Protein AF-A0A093BXX2-F1 (afdb_monomer_lite)

Organism: NCBI:txid240206

Structure (mmCIF, N/CA/C/O backbone):
data_AF-A0A093BXX2-F1
#
_entry.id   AF-A0A093BXX2-F1
#
loop_
_atom_site.group_PDB
_atom_site.id
_atom_site.type_symbol
_atom_site.label_atom_id
_atom_site.label_alt_id
_atom_site.label_comp_id
_atom_site.label_asym_id
_atom_site.label_entity_id
_atom_site.label_seq_id
_atom_site.pdbx_PDB_ins_code
_atom_site.Cartn_x
_atom_site.Cartn_y
_atom_site.Cartn_z
_atom_site.occupancy
_atom_site.B_iso_or_equiv
_atom_site.auth_seq_id
_atom_site.auth_comp_id
_atom_site.auth_asym_id
_atom_site.auth_atom_id
_atom_site.pdbx_PDB_model_num
ATOM 1 N N . LYS A 1 1 ? -27.701 -1.344 23.804 1.00 61.75 1 LYS A N 1
ATOM 2 C CA . LYS A 1 1 ? -27.365 -0.217 22.892 1.00 61.75 1 LYS A CA 1
ATOM 3 C C . LYS A 1 1 ? -25.859 0.073 22.859 1.00 61.75 1 LYS A C 1
ATOM 5 O O . LYS A 1 1 ? -25.309 0.125 21.770 1.00 61.75 1 LYS A O 1
ATOM 10 N N . LEU A 1 2 ? -25.179 0.192 24.009 1.00 72.31 2 LEU A N 1
ATOM 11 C CA . LEU A 1 2 ? -23.731 0.460 24.052 1.00 72.31 2 LEU A CA 1
ATOM 12 C C . LEU A 1 2 ? -22.873 -0.724 23.554 1.00 72.31 2 LEU A C 1
ATOM 14 O O . LEU A 1 2 ? -22.039 -0.529 22.680 1.00 72.31 2 LEU A O 1
ATOM 18 N N . LYS A 1 3 ? -23.157 -1.963 23.997 1.00 73.69 3 LYS A N 1
ATOM 19 C CA . LYS A 1 3 ? -22.454 -3.183 23.533 1.00 73.69 3 LYS A CA 1
ATOM 20 C C . LYS A 1 3 ? -22.520 -3.374 22.002 1.00 73.69 3 LYS A C 1
ATOM 22 O O . LYS A 1 3 ? -21.515 -3.651 21.362 1.00 73.69 3 LYS A O 1
ATOM 27 N N . SER A 1 4 ? -23.688 -3.144 21.391 1.00 78.31 4 SER A N 1
ATOM 28 C CA . SER A 1 4 ? -23.870 -3.223 19.930 1.00 78.31 4 SER A CA 1
ATOM 29 C C . SER A 1 4 ? -23.157 -2.106 19.164 1.00 78.31 4 SER A C 1
ATOM 31 O O . SER A 1 4 ? -22.759 -2.306 18.023 1.00 78.31 4 SER A O 1
ATOM 33 N N . PHE A 1 5 ? -23.010 -0.923 19.767 1.00 84.12 5 PHE A N 1
ATOM 34 C CA . PHE A 1 5 ? -22.241 0.172 19.180 1.00 84.12 5 PHE A CA 1
ATOM 35 C C . PHE A 1 5 ? -20.736 -0.114 19.259 1.00 84.12 5 PHE A C 1
ATOM 37 O O . PHE A 1 5 ? -20.050 -0.006 18.250 1.00 84.12 5 PHE A O 1
ATOM 44 N N . ALA A 1 6 ? -20.249 -0.590 20.410 1.00 84.31 6 ALA A N 1
ATOM 45 C CA . ALA A 1 6 ? -18.860 -1.010 20.593 1.00 84.31 6 ALA A CA 1
ATOM 46 C C . ALA A 1 6 ? -18.442 -2.089 19.580 1.00 84.31 6 ALA A C 1
ATOM 48 O O . ALA A 1 6 ? -17.391 -1.962 18.962 1.00 84.31 6 ALA A O 1
ATOM 49 N N . ALA A 1 7 ? -19.296 -3.088 19.328 1.00 86.06 7 ALA A N 1
ATOM 50 C CA . ALA A 1 7 ? -19.054 -4.101 18.299 1.00 86.06 7 ALA A CA 1
ATOM 51 C C . ALA A 1 7 ? -18.849 -3.502 16.893 1.00 86.06 7 ALA A C 1
ATOM 53 O O . ALA A 1 7 ? -17.951 -3.929 16.172 1.00 86.06 7 ALA A O 1
ATOM 54 N N . LYS A 1 8 ? -19.630 -2.478 16.517 1.00 90.50 8 LYS A N 1
ATOM 55 C CA . LYS A 1 8 ? -19.468 -1.785 15.227 1.00 90.50 8 LYS A CA 1
ATOM 56 C C . LYS A 1 8 ? -18.164 -0.995 15.152 1.00 90.50 8 LYS A C 1
ATOM 58 O O . LYS A 1 8 ? -17.519 -1.008 14.113 1.00 90.50 8 LYS A O 1
ATOM 63 N N . ILE A 1 9 ? -17.761 -0.341 16.243 1.00 90.69 9 ILE A N 1
ATOM 64 C CA . ILE A 1 9 ? -16.478 0.370 16.287 1.00 90.69 9 ILE A CA 1
ATOM 65 C C . ILE A 1 9 ? -15.310 -0.615 16.186 1.00 90.69 9 ILE A C 1
ATOM 67 O O . ILE A 1 9 ? -14.374 -0.358 15.443 1.00 90.69 9 ILE A O 1
ATOM 71 N N . ILE A 1 10 ? -15.370 -1.762 16.869 1.00 90.88 10 ILE A N 1
ATOM 72 C CA . ILE A 1 10 ? -14.336 -2.804 16.753 1.00 90.88 10 ILE A CA 1
ATOM 73 C C . ILE A 1 10 ? -14.222 -3.288 15.309 1.00 90.88 10 ILE A C 1
ATOM 75 O O . ILE A 1 10 ? -13.112 -3.400 14.800 1.00 90.88 10 ILE A O 1
ATOM 79 N N . GLN A 1 11 ? -15.356 -3.551 14.654 1.00 92.50 11 GLN A N 1
ATOM 80 C CA . GLN A 1 11 ? -15.371 -3.972 13.256 1.00 92.50 11 GLN A CA 1
ATOM 81 C C . GLN A 1 11 ? -14.743 -2.910 12.347 1.00 92.50 11 GLN A C 1
ATOM 83 O O . GLN A 1 11 ? -13.870 -3.242 11.555 1.00 92.50 11 GLN A O 1
ATOM 88 N N . LEU A 1 12 ? -15.118 -1.639 12.524 1.00 94.94 12 LEU A N 1
ATOM 89 C CA . LEU A 1 12 ? -14.544 -0.524 11.773 1.00 94.94 12 LEU A CA 1
ATOM 90 C C . LEU A 1 12 ? -13.028 -0.419 11.974 1.00 94.94 12 LEU A C 1
ATOM 92 O O . LEU A 1 12 ? -12.291 -0.310 11.004 1.00 94.94 12 LEU A O 1
ATOM 96 N N . LEU A 1 13 ? -12.550 -0.462 13.222 1.00 94.56 13 LEU A N 1
ATOM 97 C CA . LEU A 1 13 ? -11.115 -0.389 13.510 1.00 94.56 13 LEU A CA 1
ATOM 98 C C . LEU A 1 13 ? -10.365 -1.577 12.911 1.00 94.56 13 LEU A C 1
ATOM 100 O O . LEU A 1 13 ? -9.259 -1.413 12.403 1.00 94.56 13 LEU A O 1
ATOM 104 N N . LYS A 1 14 ? -10.967 -2.767 12.942 1.00 93.94 14 LYS A N 1
ATOM 105 C CA . LYS A 1 14 ? -10.384 -3.955 12.328 1.00 93.94 14 LYS A CA 1
ATOM 106 C C . LYS A 1 14 ? -10.253 -3.773 10.817 1.00 93.94 14 LYS A C 1
ATOM 108 O O . LYS A 1 14 ? -9.149 -3.881 10.302 1.00 93.94 14 LYS A O 1
ATOM 113 N N . GLU A 1 15 ? -11.340 -3.435 10.132 1.00 95.25 15 GLU A N 1
ATOM 114 C CA . GLU A 1 15 ? -11.337 -3.210 8.681 1.00 95.25 15 GLU A CA 1
ATOM 115 C C . GLU A 1 15 ? -10.373 -2.092 8.283 1.00 95.25 15 GLU A C 1
ATOM 117 O O . GLU A 1 15 ? -9.625 -2.238 7.321 1.00 95.25 15 GLU A O 1
ATOM 122 N N . TRP A 1 16 ? -10.330 -1.004 9.051 1.00 94.75 16 TRP A N 1
ATOM 123 C CA . TRP A 1 16 ? -9.428 0.111 8.795 1.00 94.75 16 TRP A CA 1
ATOM 124 C C . TRP A 1 16 ? -7.961 -0.304 8.955 1.00 94.75 16 TRP A C 1
ATOM 126 O O . TRP A 1 16 ? -7.162 -0.089 8.051 1.00 94.75 16 TRP A O 1
ATOM 136 N N . THR A 1 17 ? -7.605 -0.964 10.058 1.00 94.56 17 THR A N 1
ATOM 137 C CA . THR A 1 17 ? -6.220 -1.410 10.298 1.00 94.56 17 THR A CA 1
ATOM 138 C C . THR A 1 17 ? -5.763 -2.527 9.356 1.00 94.56 17 THR A C 1
ATOM 140 O O . THR A 1 17 ? -4.562 -2.661 9.132 1.00 94.56 17 THR A O 1
ATOM 143 N N . GLU A 1 18 ? -6.688 -3.310 8.795 1.00 92.06 18 GLU A N 1
ATOM 144 C CA . GLU A 1 18 ? -6.401 -4.335 7.782 1.00 92.06 18 GLU A CA 1
ATOM 145 C C . GLU A 1 18 ? -6.300 -3.747 6.364 1.00 92.06 18 GLU A C 1
ATOM 147 O O . GLU A 1 18 ? -5.447 -4.179 5.592 1.00 92.06 18 GLU A O 1
ATOM 152 N N . THR A 1 19 ? -7.130 -2.755 6.025 1.00 90.75 19 THR A N 1
ATOM 153 C CA . THR A 1 19 ? -7.194 -2.174 4.668 1.00 90.75 19 THR A CA 1
ATOM 154 C C . THR A 1 19 ? -6.184 -1.044 4.471 1.00 90.75 19 THR A C 1
ATOM 156 O O . THR A 1 19 ? -5.538 -0.969 3.429 1.00 90.75 19 THR A O 1
ATOM 159 N N . PHE A 1 20 ? -6.017 -0.184 5.479 1.00 88.88 20 PHE A N 1
ATOM 160 C CA . PHE A 1 20 ? -5.139 0.990 5.449 1.00 88.88 20 PHE A CA 1
ATOM 161 C C . PHE A 1 20 ? -4.237 1.025 6.696 1.00 88.88 20 PHE A C 1
ATOM 163 O O . PHE A 1 20 ? -4.338 1.930 7.528 1.00 88.88 20 PHE A O 1
ATOM 170 N N . PRO A 1 21 ? -3.328 0.045 6.870 1.00 89.44 21 PRO A N 1
ATOM 171 C CA . PRO A 1 21 ? -2.442 -0.005 8.036 1.00 89.44 21 PRO A CA 1
ATOM 172 C C . PRO A 1 21 ? -1.567 1.253 8.179 1.00 89.44 21 PRO A C 1
ATOM 174 O O . PRO A 1 21 ? -1.142 1.598 9.281 1.00 89.44 21 PRO A O 1
ATOM 177 N N . TYR A 1 22 ? -1.313 1.957 7.076 1.00 85.44 22 TYR A N 1
ATOM 178 C CA . TYR A 1 22 ? -0.390 3.089 7.001 1.00 85.44 22 TYR A CA 1
ATOM 179 C C . TYR A 1 22 ? -0.939 4.396 7.561 1.00 85.44 22 TYR A C 1
ATOM 181 O O . TYR A 1 22 ? -0.149 5.239 7.983 1.00 85.44 22 TYR A O 1
ATOM 189 N N . ASP A 1 23 ? -2.256 4.519 7.723 1.00 87.06 23 ASP A N 1
ATOM 190 C CA . ASP A 1 23 ? -2.864 5.644 8.447 1.00 87.06 23 ASP A CA 1
ATOM 191 C C . ASP A 1 23 ? -2.386 5.711 9.912 1.00 87.06 23 ASP A C 1
ATOM 193 O O . ASP A 1 23 ? -2.424 6.763 10.558 1.00 87.06 23 ASP A O 1
ATOM 197 N N . PHE A 1 24 ? -1.874 4.589 10.432 1.00 90.88 24 PHE A N 1
ATOM 198 C CA . PHE A 1 24 ? -1.365 4.433 11.793 1.00 90.88 24 PHE A CA 1
ATOM 199 C C . PHE A 1 24 ? 0.166 4.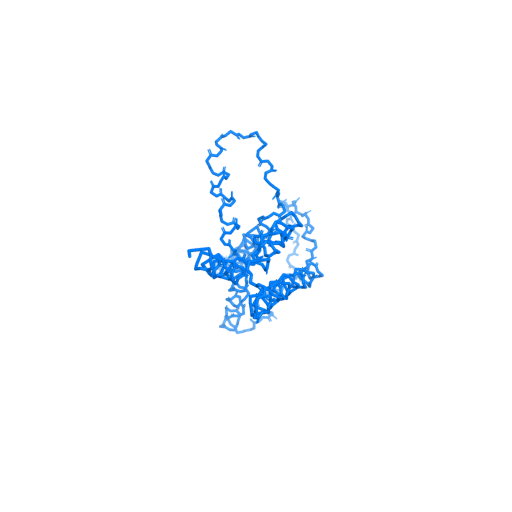382 11.881 1.00 90.88 24 PHE A C 1
ATOM 201 O O . PHE A 1 24 ? 0.695 4.014 12.930 1.00 90.88 24 PHE A O 1
ATOM 208 N N . GLN A 1 25 ? 0.890 4.728 10.810 1.00 86.44 25 GLN A N 1
ATOM 209 C CA . GLN A 1 25 ? 2.359 4.751 10.827 1.00 86.44 25 GLN A CA 1
ATOM 210 C C . GLN A 1 25 ? 2.918 5.822 11.780 1.00 86.44 25 GLN A C 1
ATOM 212 O O . GLN A 1 25 ? 3.988 5.646 12.357 1.00 86.44 25 GLN A O 1
ATOM 217 N N . ASP A 1 26 ? 2.179 6.922 11.952 1.00 86.75 26 ASP A N 1
ATOM 218 C CA . ASP A 1 26 ? 2.583 8.053 12.778 1.00 86.75 26 ASP A CA 1
ATOM 219 C C . ASP A 1 26 ? 2.264 7.770 14.261 1.00 86.75 26 ASP A C 1
ATOM 221 O O . ASP A 1 26 ? 1.175 7.299 14.611 1.00 86.75 26 ASP A O 1
ATOM 225 N N . GLU A 1 27 ? 3.188 8.124 15.164 1.00 87.81 27 GLU A N 1
ATOM 226 C CA . GLU A 1 27 ? 3.047 7.901 16.617 1.00 87.81 27 GLU A CA 1
ATOM 227 C C . GLU A 1 27 ? 1.744 8.484 17.185 1.00 87.81 27 GLU A C 1
ATOM 229 O O . GLU A 1 27 ? 1.108 7.890 18.060 1.00 87.81 27 GLU A O 1
ATOM 234 N N . LYS A 1 28 ? 1.308 9.634 16.655 1.00 90.75 28 LYS A N 1
ATOM 235 C CA . LYS A 1 28 ? 0.048 10.274 17.045 1.00 90.75 28 LYS A CA 1
ATOM 236 C C . LYS A 1 28 ? -1.159 9.389 16.712 1.00 90.75 28 LYS A C 1
ATOM 238 O O . LYS A 1 28 ? -1.948 9.097 17.609 1.00 90.75 28 LYS A O 1
ATOM 243 N N . SER A 1 29 ? -1.277 8.928 15.467 1.00 90.56 29 SER A N 1
ATOM 244 C CA . SER A 1 29 ? -2.380 8.070 15.014 1.00 90.56 29 SER A CA 1
ATOM 245 C C . SER A 1 29 ? -2.406 6.740 15.772 1.00 90.56 29 SER A C 1
ATOM 247 O O . SER A 1 29 ? -3.459 6.276 16.212 1.00 90.56 29 SER A O 1
ATOM 249 N N . MET A 1 30 ? -1.231 6.148 16.010 1.00 92.75 30 MET A N 1
ATOM 250 C CA . MET A 1 30 ? -1.099 4.923 16.803 1.00 92.75 30 MET A CA 1
ATOM 251 C C . MET A 1 30 ? -1.524 5.130 18.266 1.00 92.75 30 MET A C 1
ATOM 253 O O . MET A 1 30 ? -2.127 4.240 18.876 1.00 92.75 30 MET A O 1
ATOM 257 N N . LYS A 1 31 ? -1.227 6.295 18.854 1.00 92.88 31 LYS A N 1
ATOM 258 C CA . LYS A 1 31 ? -1.679 6.653 20.204 1.00 92.88 31 LYS A CA 1
ATOM 259 C C . LYS A 1 31 ? -3.202 6.791 20.264 1.00 92.88 31 LYS A C 1
ATOM 261 O O . LYS A 1 31 ? -3.815 6.194 21.146 1.00 92.88 31 LYS A O 1
ATOM 266 N N . GLU A 1 32 ? -3.808 7.504 19.319 1.00 94.38 32 GLU A N 1
ATOM 267 C CA . GLU A 1 32 ? -5.266 7.676 19.242 1.00 94.38 32 GLU A CA 1
ATOM 268 C C . GLU A 1 32 ? -5.985 6.325 19.086 1.00 94.38 32 GLU A C 1
ATOM 270 O O . GLU A 1 32 ? -6.932 6.037 19.823 1.00 94.38 32 GLU A O 1
ATOM 275 N N . LEU A 1 33 ? -5.473 5.435 18.228 1.00 94.50 33 LEU A N 1
ATOM 276 C CA . LEU A 1 33 ? -5.989 4.070 18.084 1.00 94.50 33 LEU A CA 1
ATOM 277 C C . LEU A 1 33 ? -5.962 3.302 19.414 1.00 94.50 33 LEU A C 1
ATOM 279 O O . LEU A 1 33 ? -6.951 2.663 19.783 1.00 94.50 33 LEU A O 1
ATOM 283 N N . LYS A 1 34 ? -4.846 3.371 20.152 1.00 92.25 34 LYS A N 1
ATOM 284 C CA . LYS A 1 34 ? -4.704 2.715 21.464 1.00 92.25 34 LYS A CA 1
ATOM 285 C C . LYS A 1 34 ? -5.682 3.280 22.493 1.00 92.25 34 LYS A C 1
ATOM 287 O O . LYS A 1 34 ? -6.234 2.511 23.278 1.00 92.25 34 LYS A O 1
ATOM 292 N N . GLU A 1 35 ? -5.921 4.589 22.492 1.00 93.88 35 GLU A N 1
ATOM 293 C CA . GLU A 1 35 ? -6.883 5.225 23.399 1.00 93.88 35 GLU A CA 1
ATOM 294 C C . GLU A 1 35 ? -8.322 4.784 23.107 1.00 93.88 35 GLU A C 1
ATOM 296 O O . GLU A 1 35 ? -9.058 4.428 24.034 1.00 93.88 35 GLU A O 1
ATOM 301 N N . ILE A 1 36 ? -8.719 4.745 21.831 1.00 91.69 36 ILE A N 1
ATOM 302 C CA . ILE A 1 36 ? -10.042 4.258 21.415 1.00 91.69 36 ILE A CA 1
ATOM 303 C C . ILE A 1 36 ? -10.199 2.782 21.802 1.00 91.69 36 ILE A C 1
ATOM 305 O O . ILE A 1 36 ? -11.178 2.407 22.450 1.00 91.69 36 ILE A O 1
ATOM 309 N N . ALA A 1 37 ? -9.209 1.953 21.469 1.00 89.50 37 ALA A N 1
ATOM 310 C CA . ALA A 1 37 ? -9.185 0.537 21.810 1.00 89.50 37 ALA A CA 1
ATOM 311 C C . ALA A 1 37 ? -9.304 0.304 23.327 1.00 89.50 37 ALA A C 1
ATOM 313 O O . ALA A 1 37 ? -10.082 -0.544 23.769 1.00 89.50 37 ALA A O 1
ATOM 314 N N . HIS A 1 38 ? -8.598 1.097 24.138 1.00 88.88 38 HIS A N 1
ATOM 315 C CA . HIS A 1 38 ? -8.669 1.010 25.593 1.00 88.88 38 HIS A CA 1
ATOM 316 C C . HIS A 1 38 ? -10.075 1.326 26.124 1.00 88.88 38 HIS A C 1
ATOM 318 O O . HIS A 1 38 ? -10.628 0.551 26.908 1.00 88.88 38 HIS A O 1
ATOM 324 N N . ARG A 1 39 ? -10.703 2.407 25.647 1.00 88.31 39 ARG A N 1
ATOM 325 C CA . ARG A 1 39 ? -12.080 2.775 26.032 1.00 88.31 39 ARG A CA 1
ATOM 326 C C . ARG A 1 39 ? -13.092 1.686 25.670 1.00 88.31 39 ARG A C 1
ATOM 328 O O . ARG A 1 39 ? -14.009 1.413 26.438 1.00 88.31 39 ARG A O 1
ATOM 335 N N . ILE A 1 40 ? -12.907 1.031 24.526 1.00 86.56 40 ILE A N 1
ATOM 336 C CA . ILE A 1 40 ? -13.766 -0.076 24.093 1.00 86.56 40 ILE A CA 1
ATOM 337 C C . ILE A 1 40 ? -13.595 -1.296 25.003 1.00 86.56 40 ILE A C 1
ATOM 339 O O . ILE A 1 40 ? -14.593 -1.908 25.381 1.00 86.56 40 ILE A O 1
ATOM 343 N N . THR A 1 41 ? -12.365 -1.636 25.406 1.00 84.56 41 THR A N 1
ATOM 344 C CA . THR A 1 41 ? -12.144 -2.755 26.341 1.00 84.56 41 THR A CA 1
ATOM 345 C C . THR A 1 41 ? -12.786 -2.540 27.709 1.00 84.56 41 THR A C 1
ATOM 347 O O . THR A 1 41 ? -13.214 -3.513 28.317 1.00 84.56 41 THR A O 1
ATOM 350 N N . GLN A 1 42 ? -12.922 -1.293 28.173 1.00 81.31 42 GLN A N 1
ATOM 351 C CA . GLN A 1 42 ? -13.624 -0.975 29.426 1.00 81.31 42 GLN A CA 1
ATOM 352 C C . GLN A 1 42 ? -15.140 -1.237 29.347 1.00 81.31 42 GLN A C 1
ATOM 354 O O . GLN A 1 42 ? -15.807 -1.320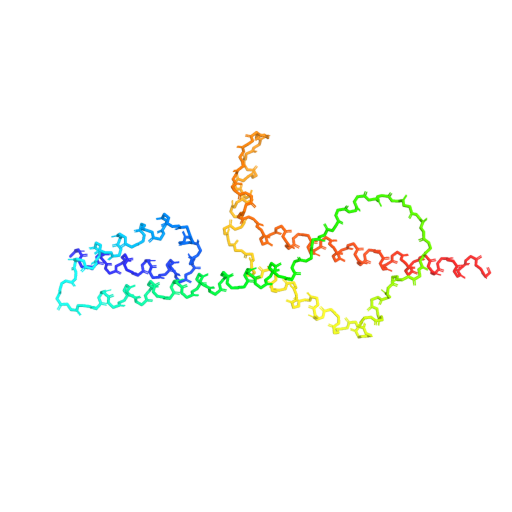 30.368 1.00 81.31 42 GLN A O 1
ATOM 359 N N . CYS A 1 43 ? -15.703 -1.379 28.143 1.00 74.88 43 CYS A N 1
ATOM 360 C CA . CYS A 1 43 ? -17.127 -1.659 27.947 1.00 74.88 43 CYS A CA 1
ATOM 361 C C . CYS A 1 43 ? -17.466 -3.168 27.932 1.00 74.88 43 CYS A C 1
ATOM 363 O O . CYS A 1 43 ? -18.649 -3.514 27.870 1.00 74.88 43 CYS A O 1
ATOM 365 N N . ASP A 1 44 ? -16.461 -4.056 27.952 1.00 70.31 44 ASP A N 1
ATOM 366 C CA . ASP A 1 44 ? -16.597 -5.523 27.900 1.00 70.31 44 ASP A CA 1
ATOM 367 C C . ASP A 1 44 ? -15.851 -6.184 29.076 1.00 70.31 44 ASP A C 1
ATOM 369 O O . ASP A 1 44 ? -14.823 -6.838 28.899 1.00 70.31 44 ASP A O 1
ATOM 373 N N . GLU A 1 45 ? -16.347 -5.978 30.300 1.00 63.75 45 GLU A N 1
ATOM 374 C CA . GLU A 1 45 ? -15.728 -6.526 31.521 1.00 63.75 45 GLU A CA 1
ATOM 375 C C . GLU A 1 45 ? -15.967 -8.041 31.706 1.00 63.75 45 GLU A C 1
ATOM 377 O O . GLU A 1 45 ? -15.183 -8.709 32.373 1.00 63.75 45 GLU A O 1
ATOM 382 N N . GLU A 1 46 ? -17.010 -8.613 31.091 1.00 63.09 46 GLU A N 1
ATOM 383 C CA . GLU A 1 46 ? -17.524 -9.952 31.440 1.00 63.09 46 GLU A CA 1
ATOM 384 C C . GLU A 1 46 ? -16.857 -11.133 30.717 1.00 63.09 46 GLU A C 1
ATOM 386 O O . GLU A 1 46 ? -16.909 -12.245 31.234 1.00 63.09 46 GLU A O 1
ATOM 391 N N . ASN A 1 47 ? -16.259 -10.945 29.530 1.00 65.56 47 ASN A N 1
ATOM 392 C CA . ASN A 1 47 ? -15.900 -12.095 28.680 1.00 65.56 47 ASN A CA 1
ATOM 393 C C . ASN A 1 47 ? -14.519 -12.031 28.008 1.00 65.56 47 ASN A C 1
ATOM 395 O O . ASN A 1 47 ? -14.153 -12.951 27.274 1.00 65.56 47 ASN A O 1
ATOM 399 N N . GLY A 1 48 ? -13.755 -10.945 28.196 1.00 77.56 48 GLY A N 1
ATOM 400 C CA . GLY A 1 48 ? -12.379 -10.779 27.691 1.00 77.56 48 GLY A CA 1
ATOM 401 C C . GLY A 1 48 ? -12.197 -10.904 26.167 1.00 77.56 48 GLY A C 1
ATOM 402 O O . GLY A 1 48 ? -11.078 -10.801 25.655 1.00 77.56 48 GLY A O 1
ATOM 403 N N . THR A 1 49 ? -13.281 -11.113 25.423 1.00 84.69 49 THR A N 1
ATOM 404 C CA . THR A 1 49 ? -13.274 -11.441 23.997 1.00 84.69 49 THR A CA 1
ATOM 405 C C . THR A 1 49 ? -12.903 -10.210 23.185 1.00 84.69 49 THR A C 1
ATOM 407 O O . THR A 1 49 ? -12.041 -10.287 22.308 1.00 84.69 49 THR A O 1
ATOM 410 N N . VAL A 1 50 ? -13.454 -9.047 23.543 1.00 84.75 50 VAL A N 1
ATOM 411 C CA . VAL A 1 50 ? -13.097 -7.761 22.928 1.00 84.75 50 VAL A CA 1
ATOM 412 C C . VAL A 1 50 ? -11.616 -7.447 23.124 1.00 84.75 50 VAL A C 1
ATOM 414 O O . VAL A 1 50 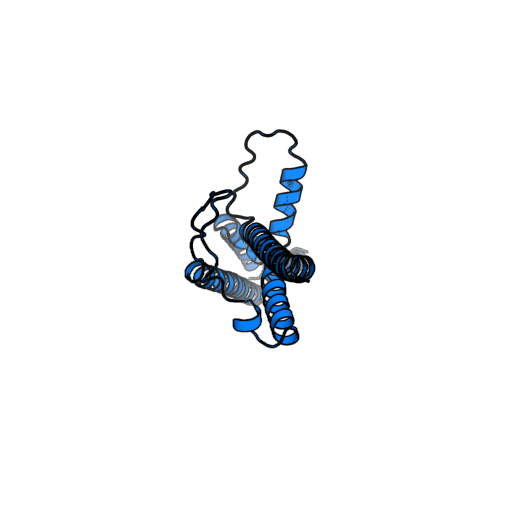? -10.936 -7.052 22.177 1.00 84.75 50 VAL A O 1
ATOM 417 N N . LYS A 1 51 ? -11.078 -7.702 24.322 1.00 87.19 51 LYS A N 1
ATOM 418 C CA . LYS A 1 51 ? -9.651 -7.515 24.615 1.00 87.19 51 LYS A CA 1
ATOM 419 C C . LYS A 1 51 ? -8.767 -8.388 23.721 1.00 87.19 51 LYS A C 1
ATOM 421 O O . LYS A 1 51 ? -7.741 -7.911 23.234 1.00 87.19 51 LYS A O 1
ATOM 426 N N . LYS A 1 52 ? -9.163 -9.642 23.469 1.00 89.50 52 LYS A N 1
ATOM 427 C CA . LYS A 1 52 ? -8.443 -10.551 22.563 1.00 89.50 52 LYS A CA 1
ATOM 428 C C . LYS A 1 52 ? -8.481 -10.063 21.112 1.00 89.50 52 LYS A C 1
ATOM 430 O O . LYS A 1 52 ? -7.433 -10.035 20.473 1.00 89.50 52 LYS A O 1
ATOM 435 N N . ILE A 1 53 ? -9.647 -9.637 20.620 1.00 90.38 53 ILE A N 1
ATOM 436 C CA . ILE A 1 53 ? -9.805 -9.097 19.257 1.00 90.38 53 ILE A CA 1
ATOM 437 C C . ILE A 1 53 ? -8.916 -7.868 19.065 1.00 90.38 53 ILE A C 1
ATOM 439 O O . ILE A 1 53 ? -8.133 -7.817 18.121 1.00 90.38 53 ILE A O 1
ATOM 443 N N . ILE A 1 54 ? -8.980 -6.916 19.996 1.00 90.88 54 ILE A N 1
ATOM 444 C CA . ILE A 1 54 ? -8.166 -5.698 19.962 1.00 90.88 54 ILE A CA 1
ATOM 445 C C . ILE A 1 54 ? -6.672 -6.028 20.013 1.00 90.88 54 ILE A C 1
ATOM 447 O O . ILE A 1 54 ? -5.905 -5.496 19.217 1.00 90.88 54 ILE A O 1
ATOM 451 N N . SER A 1 55 ? -6.253 -6.939 20.897 1.00 91.50 55 SER A N 1
ATOM 452 C CA . SER A 1 55 ? -4.842 -7.341 20.993 1.00 91.50 55 SER A CA 1
ATOM 453 C C . SER A 1 55 ? -4.340 -7.954 19.685 1.00 91.50 55 SER A C 1
ATOM 455 O O . SER A 1 55 ? -3.244 -7.620 19.236 1.00 91.50 55 SER A O 1
ATOM 457 N N . GLN A 1 56 ? -5.149 -8.812 19.057 1.00 93.94 56 GLN A N 1
ATOM 458 C CA . GLN A 1 56 ? -4.818 -9.430 17.774 1.00 93.94 56 GLN A CA 1
ATOM 459 C C . GLN A 1 56 ? -4.747 -8.394 16.648 1.00 93.94 56 GLN A C 1
ATOM 461 O O . GLN A 1 56 ? -3.786 -8.391 15.886 1.00 93.94 56 GLN A O 1
ATOM 466 N N . MET A 1 57 ? -5.726 -7.492 16.571 1.00 94.56 57 MET A N 1
ATOM 467 C CA . MET A 1 57 ? -5.776 -6.408 15.589 1.00 94.56 57 MET A CA 1
ATOM 468 C C . MET A 1 57 ? -4.546 -5.499 15.701 1.00 94.56 57 MET A C 1
ATOM 470 O O . MET A 1 57 ? -3.842 -5.281 14.718 1.00 94.56 57 MET A O 1
ATOM 474 N N . THR A 1 58 ? -4.216 -5.032 16.910 1.00 92.56 58 THR A N 1
ATOM 475 C CA . THR A 1 58 ? -3.018 -4.213 17.145 1.00 92.56 58 THR A CA 1
ATOM 476 C C . THR A 1 58 ? -1.735 -4.974 16.810 1.00 92.56 58 THR A C 1
ATOM 478 O O . THR A 1 58 ? -0.779 -4.380 16.313 1.00 92.56 58 THR A O 1
ATOM 481 N N . GLN A 1 59 ? -1.686 -6.285 17.064 1.00 94.19 59 GLN A N 1
ATOM 482 C CA . GLN A 1 59 ? -0.532 -7.098 16.696 1.00 94.19 59 GLN A CA 1
ATOM 483 C C . GLN A 1 59 ? -0.377 -7.228 15.178 1.00 94.19 59 GLN A C 1
ATOM 485 O O . GLN A 1 59 ? 0.731 -7.050 14.676 1.00 94.19 59 GLN A O 1
ATOM 490 N N . ASN A 1 60 ? -1.466 -7.488 14.454 1.00 94.56 60 ASN A N 1
ATOM 491 C CA . ASN A 1 60 ? -1.467 -7.569 12.993 1.00 94.56 60 ASN A CA 1
ATOM 492 C C . ASN A 1 60 ? -1.017 -6.250 12.363 1.00 94.56 60 ASN A C 1
ATOM 494 O O . ASN A 1 60 ? -0.131 -6.253 11.512 1.00 94.56 60 ASN A O 1
ATOM 498 N N . LEU A 1 61 ? -1.548 -5.128 12.856 1.00 95.12 61 LEU A N 1
ATOM 499 C CA . LEU A 1 61 ? -1.148 -3.793 12.420 1.00 95.12 61 LEU A CA 1
ATOM 500 C C . LEU A 1 61 ? 0.359 -3.565 12.596 1.00 95.12 61 LEU A C 1
ATOM 502 O O . LEU A 1 61 ? 1.033 -3.117 11.673 1.00 95.12 61 LEU A O 1
ATOM 506 N N . ARG A 1 62 ? 0.917 -3.921 13.762 1.00 92.31 62 ARG A N 1
ATOM 507 C CA . ARG A 1 62 ? 2.364 -3.807 14.003 1.00 92.31 62 ARG A CA 1
ATOM 508 C C . ARG A 1 62 ? 3.178 -4.652 13.031 1.00 92.31 62 ARG A C 1
ATOM 510 O O . ARG A 1 62 ? 4.178 -4.164 12.519 1.00 92.31 62 ARG A O 1
ATOM 517 N N . MET A 1 63 ? 2.754 -5.887 12.760 1.00 93.44 63 MET A N 1
ATOM 518 C CA . MET A 1 63 ? 3.444 -6.753 11.798 1.00 93.44 63 MET A CA 1
ATOM 519 C C . MET A 1 63 ? 3.430 -6.155 10.385 1.00 93.44 63 MET A C 1
ATOM 521 O O . MET A 1 63 ? 4.473 -6.144 9.733 1.00 93.44 63 MET A O 1
ATOM 525 N N . ALA A 1 64 ? 2.295 -5.603 9.942 1.00 91.00 64 ALA A N 1
ATOM 526 C CA . ALA A 1 64 ? 2.183 -4.933 8.646 1.00 91.00 64 ALA A CA 1
ATOM 527 C C . ALA A 1 64 ? 3.122 -3.716 8.546 1.00 91.00 64 ALA A C 1
ATOM 529 O O . ALA A 1 64 ? 3.898 -3.601 7.596 1.00 91.00 64 ALA A O 1
ATOM 530 N N . LEU A 1 65 ? 3.129 -2.856 9.570 1.00 90.38 65 LEU A N 1
ATOM 531 C CA . LEU A 1 65 ? 4.010 -1.685 9.631 1.00 90.38 65 LEU A CA 1
ATOM 532 C C . LEU A 1 65 ? 5.499 -2.074 9.667 1.00 90.38 65 LEU A C 1
ATOM 534 O O . LEU A 1 65 ? 6.314 -1.477 8.962 1.00 90.38 65 LEU A O 1
ATOM 538 N N . SER A 1 66 ? 5.870 -3.104 10.436 1.00 89.75 66 SER A N 1
ATOM 539 C CA . SER A 1 66 ? 7.251 -3.602 10.490 1.00 89.75 66 SER A CA 1
ATOM 540 C C . SER A 1 66 ? 7.712 -4.207 9.164 1.00 89.75 66 SER A C 1
ATOM 542 O O . SER A 1 66 ? 8.846 -3.967 8.755 1.00 89.75 66 SER A O 1
ATOM 544 N N . SER A 1 67 ? 6.850 -4.962 8.477 1.00 87.25 67 SER A N 1
ATOM 545 C CA . SER A 1 67 ? 7.173 -5.534 7.166 1.00 87.25 67 SER A CA 1
ATOM 546 C C . SER A 1 67 ? 7.481 -4.442 6.137 1.00 87.25 67 SER A C 1
ATOM 548 O O . SER A 1 67 ? 8.490 -4.538 5.435 1.00 87.25 67 SER A O 1
ATOM 550 N N . ARG A 1 68 ? 6.692 -3.357 6.108 1.00 79.38 68 ARG A N 1
ATOM 551 C CA . ARG A 1 68 ? 6.972 -2.202 5.238 1.00 79.38 68 ARG A CA 1
ATOM 552 C C . ARG A 1 68 ? 8.274 -1.499 5.608 1.00 79.38 68 ARG A C 1
ATOM 554 O O . ARG A 1 68 ? 9.050 -1.179 4.714 1.00 79.38 68 ARG A O 1
ATOM 561 N N . SER A 1 69 ? 8.534 -1.284 6.898 1.00 82.06 69 SER A N 1
ATOM 562 C CA . SER A 1 69 ? 9.780 -0.651 7.353 1.00 82.06 69 SER A CA 1
ATOM 563 C C . SER A 1 69 ? 11.018 -1.445 6.914 1.00 82.06 69 SER A C 1
ATOM 565 O O . SER A 1 69 ? 11.965 -0.859 6.395 1.00 82.06 69 SER A O 1
ATOM 567 N N . GLN A 1 70 ? 10.983 -2.779 7.010 1.00 83.44 70 GLN A N 1
ATOM 568 C CA . GLN A 1 70 ? 12.067 -3.639 6.516 1.00 83.44 70 GLN A CA 1
ATOM 569 C C . GLN A 1 70 ? 12.239 -3.545 4.997 1.00 83.44 70 GLN A C 1
ATOM 571 O O . GLN A 1 70 ? 13.366 -3.452 4.510 1.00 83.44 70 GLN A O 1
ATOM 576 N N . TYR A 1 71 ? 11.138 -3.544 4.238 1.00 79.00 71 TYR A N 1
ATOM 577 C CA . TYR A 1 71 ? 11.193 -3.379 2.783 1.00 79.00 71 TYR A CA 1
ATOM 578 C C . TYR A 1 71 ? 11.815 -2.029 2.394 1.00 79.00 71 TYR A C 1
ATOM 580 O O . TYR A 1 71 ? 12.686 -1.976 1.524 1.00 79.00 71 TYR A O 1
ATOM 588 N N . GLN A 1 72 ? 11.435 -0.947 3.079 1.00 75.81 72 GLN A N 1
ATOM 589 C CA . GLN A 1 72 ? 12.025 0.379 2.879 1.00 75.81 72 GLN A CA 1
ATOM 590 C C . GLN A 1 72 ? 13.527 0.388 3.186 1.00 75.81 72 GLN A C 1
ATOM 592 O O . GLN A 1 72 ? 14.301 0.881 2.370 1.00 75.81 72 GLN A O 1
ATOM 597 N N . GLU A 1 73 ? 13.956 -0.220 4.293 1.00 79.31 73 GLU A N 1
ATOM 598 C CA . GLU A 1 73 ? 15.371 -0.289 4.675 1.00 79.31 73 GLU A CA 1
ATOM 599 C C . GLU A 1 73 ? 16.212 -1.072 3.651 1.00 79.31 73 GLU A C 1
ATOM 601 O O . GLU A 1 73 ? 17.295 -0.638 3.250 1.00 79.31 73 GLU A O 1
ATOM 606 N N . ILE A 1 74 ? 15.713 -2.221 3.181 1.00 80.00 74 ILE A N 1
ATOM 607 C CA . ILE A 1 74 ? 16.366 -3.002 2.119 1.00 80.00 74 ILE A CA 1
ATOM 608 C C . ILE A 1 74 ? 16.493 -2.145 0.860 1.00 80.00 74 ILE A C 1
ATOM 610 O O . ILE A 1 74 ? 17.562 -2.066 0.255 1.00 80.00 74 ILE A O 1
ATOM 614 N N . ARG A 1 75 ? 15.423 -1.450 0.484 1.00 71.31 75 ARG A N 1
ATOM 615 C CA . ARG A 1 75 ? 15.398 -0.600 -0.703 1.00 71.31 75 ARG A CA 1
ATOM 616 C C . ARG A 1 75 ? 16.358 0.584 -0.600 1.00 71.31 75 ARG A C 1
ATOM 618 O O . ARG A 1 75 ? 17.000 0.920 -1.592 1.00 71.31 75 ARG A O 1
ATOM 625 N N .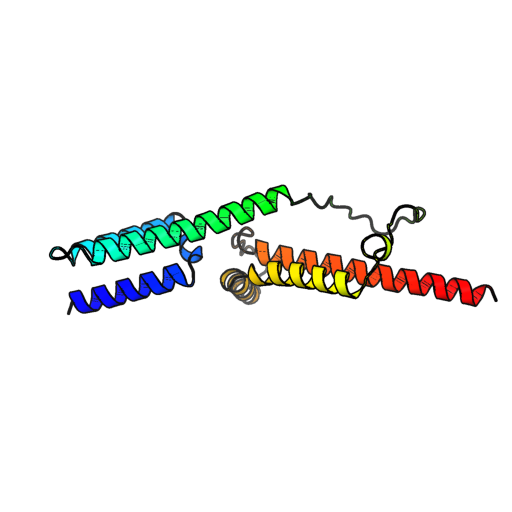 GLU A 1 76 ? 16.496 1.194 0.572 1.00 73.19 76 GLU A N 1
ATOM 626 C CA . GLU A 1 76 ? 17.490 2.244 0.817 1.00 73.19 76 GLU A CA 1
ATOM 627 C C . GLU A 1 76 ? 18.923 1.725 0.666 1.00 73.19 76 GLU A C 1
ATOM 629 O O . GLU A 1 76 ? 19.747 2.411 0.064 1.00 73.19 76 GLU A O 1
ATOM 634 N N . LYS A 1 77 ? 19.214 0.490 1.096 1.00 73.94 77 LYS A N 1
ATOM 635 C CA . LYS A 1 77 ? 20.535 -0.140 0.893 1.00 73.94 77 LYS A CA 1
ATOM 636 C C . LYS A 1 77 ? 20.878 -0.345 -0.585 1.00 73.94 77 LYS A C 1
ATOM 638 O O . LYS A 1 77 ? 22.046 -0.260 -0.956 1.00 73.94 77 LYS A O 1
ATOM 643 N N . PHE A 1 78 ? 19.878 -0.598 -1.430 1.00 66.81 78 PHE A N 1
ATOM 644 C CA . PHE A 1 78 ? 20.055 -0.743 -2.881 1.00 66.81 78 PHE A CA 1
ATOM 645 C C . PHE A 1 78 ? 19.919 0.573 -3.655 1.00 66.81 78 PHE A C 1
ATOM 647 O O . PHE A 1 78 ? 20.168 0.606 -4.865 1.00 66.81 78 PHE A O 1
ATOM 654 N N . ARG A 1 79 ? 19.561 1.674 -2.986 1.00 64.88 79 ARG A N 1
ATOM 655 C CA . ARG A 1 79 ? 19.502 2.997 -3.603 1.00 64.88 79 ARG A CA 1
ATOM 656 C C . ARG A 1 79 ? 20.925 3.483 -3.866 1.00 64.88 79 ARG A C 1
ATOM 658 O O . ARG A 1 79 ? 21.588 4.020 -2.985 1.00 64.88 79 ARG A O 1
ATOM 665 N N . GLN A 1 80 ? 21.393 3.344 -5.102 1.00 55.69 80 GLN A N 1
ATOM 666 C CA . GLN A 1 80 ? 22.569 4.092 -5.534 1.00 55.69 80 GLN A CA 1
ATOM 667 C C . GLN A 1 80 ? 22.195 5.580 -5.600 1.00 55.69 80 GLN A C 1
ATOM 669 O O . GLN A 1 80 ? 21.151 5.906 -6.176 1.00 55.69 80 GLN A O 1
ATOM 674 N N . PRO A 1 81 ? 22.993 6.503 -5.030 1.00 50.22 81 PRO A N 1
ATOM 675 C CA . PRO A 1 81 ? 22.803 7.914 -5.313 1.00 50.22 81 PRO A CA 1
ATOM 676 C C . PRO A 1 81 ? 22.975 8.095 -6.820 1.00 50.22 81 PRO A C 1
ATOM 678 O O . PRO A 1 81 ? 24.052 7.843 -7.366 1.00 50.22 81 PRO A O 1
ATOM 681 N N . VAL A 1 82 ? 21.896 8.496 -7.499 1.00 47.34 82 VAL A N 1
ATOM 682 C CA . VAL A 1 82 ? 21.989 9.029 -8.855 1.00 47.34 82 VAL A CA 1
ATOM 683 C C . VAL A 1 82 ? 22.902 10.236 -8.715 1.00 47.34 82 VAL A C 1
ATOM 685 O O . VAL A 1 82 ? 22.519 11.250 -8.137 1.00 47.34 82 VAL A O 1
ATOM 688 N N . THR A 1 83 ? 24.162 10.083 -9.115 1.00 37.41 83 THR A N 1
ATOM 689 C CA . THR A 1 83 ? 25.068 11.220 -9.175 1.00 37.41 83 THR A CA 1
ATOM 690 C C . THR A 1 83 ? 24.465 12.150 -10.202 1.00 37.41 83 THR A C 1
ATOM 692 O O . THR A 1 83 ? 24.362 11.799 -11.376 1.00 37.41 83 THR A O 1
ATOM 695 N N . ASP A 1 84 ? 24.008 13.294 -9.711 1.00 40.31 84 ASP A N 1
ATOM 696 C CA . ASP A 1 84 ? 23.530 14.412 -10.494 1.00 40.31 84 ASP A CA 1
ATOM 697 C C . ASP A 1 84 ? 24.614 14.772 -11.515 1.00 40.31 84 ASP A C 1
ATOM 699 O O . ASP A 1 84 ? 25.620 15.420 -11.222 1.00 40.31 84 ASP A O 1
ATOM 703 N N . LYS A 1 85 ? 24.478 14.220 -12.717 1.00 41.56 85 LYS A N 1
ATOM 704 C CA . LYS A 1 85 ? 25.224 14.643 -13.891 1.00 41.56 85 LYS A CA 1
ATOM 705 C C . LYS A 1 85 ? 24.227 15.275 -14.834 1.00 41.56 85 LYS A C 1
ATOM 707 O O . LYS A 1 85 ? 23.959 14.774 -15.923 1.00 41.56 85 LYS A O 1
ATOM 712 N N . GLY A 1 86 ? 23.752 16.445 -14.417 1.00 39.59 86 GLY A N 1
ATOM 713 C CA . GLY A 1 86 ? 23.552 17.553 -15.333 1.00 39.59 86 GLY A CA 1
ATOM 714 C C . GLY A 1 86 ? 24.841 17.823 -16.116 1.00 39.59 86 GLY A C 1
ATOM 715 O O . GLY A 1 86 ? 25.625 18.700 -15.779 1.00 39.59 86 GLY A O 1
ATOM 716 N N . THR A 1 87 ? 25.074 17.056 -17.175 1.00 32.31 87 THR A N 1
ATOM 717 C CA . THR A 1 87 ? 25.954 17.434 -18.282 1.00 32.31 87 THR A CA 1
ATOM 718 C C . THR A 1 87 ? 25.281 17.047 -19.584 1.00 32.31 87 THR A C 1
ATOM 720 O O . THR A 1 87 ? 25.560 16.039 -20.226 1.00 32.31 87 THR A O 1
ATOM 723 N N . ILE A 1 88 ? 24.378 17.940 -19.973 1.00 44.78 88 ILE A N 1
ATOM 724 C CA . ILE A 1 88 ? 24.068 18.254 -21.361 1.00 44.78 88 ILE A CA 1
ATOM 725 C C . ILE A 1 88 ? 25.370 18.190 -22.188 1.00 44.78 88 ILE A C 1
ATOM 727 O O . ILE A 1 88 ? 26.333 18.905 -21.916 1.00 44.78 88 ILE A O 1
ATOM 731 N N . LEU A 1 89 ? 25.371 17.318 -23.198 1.00 45.34 89 LEU A N 1
ATOM 732 C CA . LEU A 1 89 ? 26.169 17.408 -24.425 1.00 45.34 89 LEU A CA 1
ATOM 733 C C . LEU A 1 89 ? 27.685 17.639 -24.255 1.00 45.34 89 LEU A C 1
ATOM 735 O O . LEU A 1 89 ? 28.210 18.710 -24.560 1.00 45.34 89 LEU A O 1
ATOM 739 N N . LYS A 1 90 ? 28.440 16.585 -23.933 1.00 36.72 90 LYS A N 1
ATOM 740 C CA . LYS A 1 90 ? 29.823 16.456 -24.428 1.00 36.72 90 LYS A CA 1
ATOM 741 C C . LYS A 1 90 ? 30.039 15.047 -24.968 1.00 36.72 90 LYS A C 1
ATOM 743 O O . LYS A 1 90 ? 30.281 14.099 -24.230 1.00 36.72 90 LYS A O 1
ATOM 748 N N . THR A 1 91 ? 29.961 14.955 -26.290 1.00 45.84 91 THR A N 1
ATOM 749 C CA . THR A 1 91 ? 30.538 13.903 -27.128 1.00 45.84 91 THR A CA 1
ATOM 750 C C . THR A 1 91 ? 31.912 13.463 -26.607 1.00 45.84 91 THR A C 1
ATOM 752 O O . THR A 1 91 ? 32.886 14.212 -26.700 1.00 45.84 91 THR A O 1
ATOM 755 N N . LYS A 1 92 ? 32.004 12.240 -26.080 1.00 29.03 92 LYS A N 1
ATOM 756 C CA . LYS A 1 92 ? 33.261 11.502 -25.882 1.00 29.03 92 LYS A CA 1
ATOM 757 C C . LYS A 1 92 ? 33.009 10.039 -26.294 1.00 29.03 92 LYS A C 1
ATOM 759 O O . LYS A 1 92 ? 31.881 9.582 -26.113 1.00 29.03 92 LYS A O 1
ATOM 764 N N . PRO A 1 93 ? 33.972 9.343 -26.930 1.00 39.75 93 PRO A N 1
ATOM 765 C CA . PRO A 1 93 ? 33.679 8.217 -27.815 1.00 39.75 93 PRO A CA 1
ATOM 766 C C . PRO A 1 93 ? 32.985 7.060 -27.099 1.00 39.75 93 PRO A C 1
ATOM 768 O O . PRO A 1 93 ? 33.389 6.653 -26.010 1.00 39.75 93 PRO A O 1
ATOM 771 N N . GLN A 1 94 ? 31.950 6.538 -27.753 1.00 49.31 94 GLN A N 1
ATOM 772 C CA . GLN A 1 94 ? 31.238 5.318 -27.403 1.00 49.31 94 GLN A CA 1
ATOM 773 C C . GLN A 1 94 ? 32.218 4.136 -27.359 1.00 49.31 94 GLN A C 1
ATOM 775 O O . GLN A 1 94 ? 32.700 3.702 -28.400 1.00 49.31 94 GLN A O 1
ATOM 780 N N . SER A 1 95 ? 32.520 3.596 -26.178 1.00 49.28 95 SER A N 1
ATOM 781 C CA . SER A 1 95 ? 33.158 2.268 -26.096 1.00 49.28 95 SER A CA 1
ATOM 782 C C . SER A 1 95 ? 32.863 1.463 -24.827 1.00 49.28 95 SER A C 1
ATOM 784 O O . SER A 1 95 ? 33.385 0.364 -24.677 1.00 49.28 95 SER A O 1
ATOM 786 N N . THR A 1 96 ? 32.004 1.941 -23.919 1.00 51.28 96 THR A N 1
ATOM 787 C CA . THR A 1 96 ? 31.637 1.175 -22.703 1.00 51.28 96 THR A CA 1
ATOM 788 C C . THR A 1 96 ? 30.138 1.068 -22.434 1.00 51.28 96 THR A C 1
ATOM 790 O O . THR A 1 96 ? 29.750 0.444 -21.448 1.00 51.28 96 THR A O 1
ATOM 793 N N . GLN A 1 97 ? 29.280 1.621 -23.298 1.00 58.16 97 GLN A N 1
ATOM 794 C CA . GLN A 1 97 ? 27.839 1.392 -23.194 1.00 58.16 97 GLN A CA 1
ATOM 795 C C . GLN A 1 97 ? 27.557 -0.038 -23.669 1.00 58.16 97 GLN A C 1
ATOM 797 O O . GLN A 1 97 ? 27.641 -0.334 -24.859 1.00 58.16 97 GLN A O 1
ATOM 802 N N . LYS A 1 98 ? 27.332 -0.946 -22.715 1.00 62.66 98 LYS A N 1
ATOM 803 C CA . LYS A 1 98 ? 26.938 -2.325 -23.005 1.00 62.66 98 LYS A CA 1
ATOM 804 C C . LYS A 1 98 ? 25.601 -2.298 -23.738 1.00 62.66 98 LYS A C 1
ATOM 806 O O . LYS A 1 98 ? 24.666 -1.669 -23.253 1.00 62.66 98 LYS A O 1
ATOM 811 N N . ASP A 1 99 ? 25.528 -2.984 -24.876 1.00 73.88 99 ASP A N 1
ATOM 812 C CA . ASP A 1 99 ? 24.267 -3.207 -25.580 1.00 73.88 99 ASP A CA 1
ATOM 813 C C . ASP A 1 99 ? 23.280 -3.880 -24.617 1.00 73.88 99 ASP A C 1
ATOM 815 O O . ASP A 1 99 ? 23.665 -4.795 -23.883 1.00 73.88 99 ASP A O 1
ATOM 819 N N . ILE A 1 100 ? 22.020 -3.462 -24.601 1.00 77.12 100 ILE A N 1
ATOM 820 C CA . ILE A 1 100 ? 20.995 -4.105 -23.777 1.00 77.12 100 ILE A CA 1
ATOM 821 C C . ILE A 1 100 ? 20.886 -5.608 -24.082 1.00 77.12 100 ILE A C 1
ATOM 823 O O . ILE A 1 100 ? 20.725 -6.416 -23.165 1.00 77.12 100 ILE A O 1
ATOM 827 N N . LEU A 1 101 ? 21.122 -6.002 -25.340 1.00 75.50 101 LEU A N 1
ATOM 828 C CA . LEU A 1 101 ? 21.169 -7.406 -25.753 1.00 75.50 101 LEU A CA 1
ATOM 829 C C . LEU A 1 101 ? 22.410 -8.148 -25.239 1.00 75.50 101 LEU A C 1
ATOM 831 O O . LEU A 1 101 ? 22.398 -9.370 -25.146 1.00 75.50 101 LEU A O 1
ATOM 835 N N . SER A 1 102 ? 23.470 -7.431 -24.854 1.00 78.88 102 SER A N 1
ATOM 836 C CA . SER A 1 102 ? 24.626 -8.022 -24.161 1.00 78.88 102 SER A CA 1
ATOM 837 C C . SER A 1 102 ? 24.362 -8.284 -22.674 1.00 78.88 102 SER A C 1
ATOM 839 O O . SER A 1 102 ? 25.098 -9.044 -22.047 1.00 78.88 102 SER A O 1
ATOM 841 N N . VAL A 1 103 ? 23.323 -7.661 -22.104 1.00 78.94 103 VAL A N 1
ATOM 842 C CA . VAL A 1 103 ? 22.862 -7.900 -20.728 1.00 78.94 103 VAL A CA 1
ATOM 843 C C . VAL A 1 103 ? 21.805 -9.005 -20.701 1.00 78.94 103 VAL A C 1
ATOM 845 O O . VAL A 1 103 ? 21.840 -9.860 -19.819 1.00 78.94 103 VAL A O 1
ATOM 848 N N . CYS A 1 104 ? 20.892 -9.019 -21.674 1.00 81.38 104 CYS A N 1
ATOM 849 C CA . CYS A 1 104 ? 19.901 -10.076 -21.846 1.00 81.38 104 CYS A CA 1
ATOM 850 C C . CYS A 1 104 ? 19.673 -10.352 -23.337 1.00 81.38 104 CYS A C 1
ATOM 852 O O . CYS A 1 104 ? 19.112 -9.522 -24.048 1.00 81.38 104 CYS A O 1
ATOM 854 N N . CYS A 1 105 ? 20.092 -11.530 -23.802 1.00 80.25 105 CYS A N 1
ATOM 855 C CA . CYS A 1 105 ? 20.002 -11.904 -25.215 1.00 80.25 105 CYS A CA 1
ATOM 856 C C . CYS A 1 105 ? 18.577 -12.262 -25.670 1.00 80.25 105 CYS A C 1
ATOM 858 O O . CYS A 1 105 ? 18.344 -12.377 -26.870 1.00 80.25 105 CYS A O 1
ATOM 860 N N . ASP A 1 106 ? 17.647 -12.472 -24.732 1.00 90.06 106 ASP A N 1
ATOM 861 C CA . ASP A 1 106 ? 16.252 -12.809 -25.015 1.00 90.06 106 ASP A CA 1
ATOM 862 C C . ASP A 1 106 ? 15.343 -11.598 -24.719 1.00 90.06 106 ASP A C 1
ATOM 864 O O . ASP A 1 106 ? 15.094 -11.278 -23.550 1.00 90.06 106 ASP A O 1
ATOM 868 N N . PRO A 1 107 ? 14.822 -10.919 -25.759 1.00 85.88 107 PRO A N 1
ATOM 869 C CA . PRO A 1 107 ? 13.942 -9.765 -25.597 1.00 85.88 107 PRO A CA 1
ATOM 870 C C . PRO A 1 107 ? 12.667 -10.071 -24.809 1.00 85.88 107 PRO A C 1
ATOM 872 O O . PRO A 1 107 ? 12.151 -9.185 -24.125 1.00 85.88 107 PRO A O 1
ATOM 875 N N . LEU A 1 108 ? 12.155 -11.304 -24.886 1.00 90.25 108 LEU A N 1
ATOM 876 C CA . LEU A 1 108 ? 10.958 -11.702 -24.153 1.00 90.25 108 LEU A CA 1
ATOM 877 C C . LEU A 1 108 ? 11.251 -11.771 -22.654 1.00 90.25 108 LEU A C 1
ATOM 879 O O . LEU A 1 108 ? 10.480 -11.241 -21.856 1.00 90.25 108 LEU A O 1
ATOM 883 N N . ILE A 1 109 ? 12.383 -12.365 -22.274 1.00 91.81 109 ILE A N 1
ATOM 884 C CA . ILE A 1 109 ? 12.807 -12.434 -20.871 1.00 91.81 109 ILE A CA 1
ATOM 885 C C . I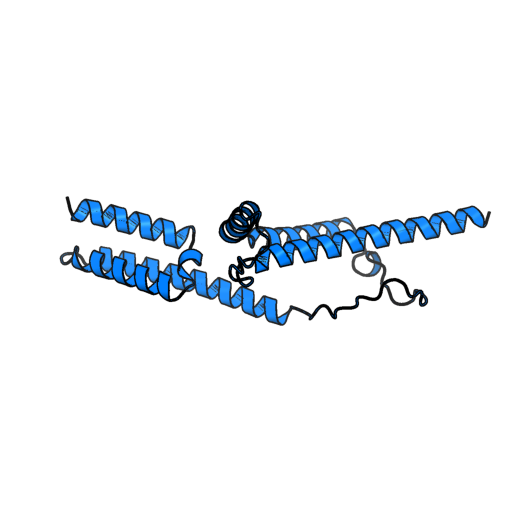LE A 1 109 ? 13.083 -11.032 -20.330 1.00 91.81 109 ILE A C 1
ATOM 887 O O . ILE A 1 109 ? 12.632 -10.704 -19.235 1.00 91.81 109 ILE A O 1
ATOM 891 N N . LEU A 1 110 ? 13.759 -10.176 -21.100 1.00 89.62 110 LEU A N 1
ATOM 892 C CA . LEU A 1 110 ? 14.000 -8.789 -20.705 1.00 89.62 110 LEU A CA 1
ATOM 893 C C . LEU A 1 110 ? 12.689 -8.028 -20.456 1.00 89.62 110 LEU A C 1
ATOM 895 O O . LEU A 1 110 ? 12.554 -7.368 -19.424 1.00 89.62 110 LEU A O 1
ATOM 899 N N . ALA A 1 111 ? 11.719 -8.147 -21.366 1.00 89.81 111 ALA A N 1
ATOM 900 C CA . ALA A 1 111 ? 10.406 -7.527 -21.212 1.00 89.81 111 ALA A CA 1
ATOM 901 C C . ALA A 1 111 ? 9.686 -8.044 -19.960 1.00 89.81 111 ALA A C 1
ATOM 903 O O . ALA A 1 111 ? 9.211 -7.245 -19.159 1.00 89.81 111 ALA A O 1
ATOM 904 N N . GLN A 1 112 ? 9.681 -9.362 -19.741 1.00 92.88 112 GLN A N 1
ATOM 905 C CA . GLN A 1 112 ? 9.089 -9.969 -18.547 1.00 92.88 112 GLN A CA 1
ATOM 906 C C . GLN A 1 112 ? 9.723 -9.434 -17.259 1.00 92.88 112 GLN A C 1
ATOM 908 O O . GLN A 1 112 ? 9.005 -9.064 -16.333 1.00 92.88 112 GLN A O 1
ATOM 913 N N . GLN A 1 113 ? 11.055 -9.351 -17.194 1.00 92.94 113 GLN A N 1
ATOM 914 C CA . GLN A 1 113 ? 11.749 -8.819 -16.019 1.00 92.94 113 GLN A CA 1
ATOM 915 C C . GLN A 1 113 ? 11.394 -7.350 -15.763 1.00 92.94 113 GLN A C 1
ATOM 917 O O . GLN A 1 113 ? 11.108 -6.987 -14.623 1.00 92.94 113 GLN A O 1
ATOM 922 N N . LEU A 1 114 ? 11.350 -6.514 -16.804 1.00 91.25 114 LEU A N 1
ATOM 923 C CA . LEU A 1 114 ? 10.919 -5.119 -16.674 1.00 91.25 114 LEU A CA 1
ATOM 924 C C . LEU A 1 114 ? 9.469 -5.016 -16.185 1.00 91.25 114 LEU A C 1
ATOM 926 O O . LEU A 1 114 ? 9.202 -4.209 -15.299 1.00 91.25 114 LEU A O 1
ATOM 930 N N . THR A 1 115 ? 8.566 -5.870 -16.673 1.00 93.12 115 THR A N 1
ATOM 931 C CA . THR A 1 115 ? 7.178 -5.936 -16.195 1.00 93.12 115 THR A CA 1
ATOM 932 C C . THR A 1 115 ? 7.096 -6.325 -14.720 1.00 93.12 115 THR A C 1
ATOM 934 O O . THR A 1 115 ? 6.339 -5.709 -13.976 1.00 93.12 115 THR A O 1
ATOM 937 N N . TYR A 1 116 ? 7.878 -7.302 -14.252 1.00 91.88 116 TYR A N 1
ATOM 938 C CA . TYR A 1 116 ? 7.901 -7.650 -12.824 1.00 91.88 116 TYR A CA 1
ATOM 939 C C . TYR A 1 116 ? 8.380 -6.480 -11.957 1.00 91.88 116 TYR A C 1
ATOM 941 O O . TYR A 1 116 ? 7.782 -6.176 -10.926 1.00 91.88 116 TYR A O 1
ATOM 949 N N . ILE A 1 117 ? 9.431 -5.794 -12.406 1.00 90.38 117 ILE A N 1
ATOM 950 C CA . ILE A 1 117 ? 10.007 -4.613 -11.751 1.00 90.38 117 ILE A CA 1
ATOM 951 C C . ILE A 1 117 ? 9.004 -3.448 -11.706 1.00 90.38 117 ILE A C 1
ATOM 953 O O . ILE A 1 117 ? 8.949 -2.726 -10.704 1.00 90.38 117 ILE A O 1
ATOM 957 N N . GLU A 1 118 ? 8.234 -3.257 -12.779 1.00 91.19 118 GLU A N 1
ATOM 958 C CA . GLU A 1 118 ? 7.161 -2.266 -12.879 1.00 91.19 118 GLU A CA 1
ATOM 959 C C . GLU A 1 118 ? 6.017 -2.595 -11.923 1.00 91.19 118 GLU A C 1
ATOM 961 O O . GLU A 1 118 ? 5.644 -1.756 -11.106 1.00 91.19 118 GLU A O 1
ATOM 966 N N . LEU A 1 119 ? 5.514 -3.832 -11.963 1.00 91.88 119 LEU A N 1
ATOM 967 C CA . LEU A 1 119 ? 4.430 -4.304 -11.102 1.00 91.88 119 LEU A CA 1
ATOM 968 C C . LEU A 1 119 ? 4.775 -4.151 -9.621 1.00 91.88 119 LEU A C 1
ATOM 970 O O . LEU A 1 119 ? 3.938 -3.682 -8.853 1.00 91.88 119 LEU A O 1
ATOM 974 N N . GLU A 1 120 ? 6.003 -4.481 -9.214 1.00 87.00 120 GLU A N 1
ATOM 975 C CA . GLU A 1 120 ? 6.445 -4.284 -7.830 1.00 87.00 120 GLU A CA 1
ATOM 976 C C . GLU A 1 120 ? 6.396 -2.798 -7.433 1.00 87.00 120 GLU A C 1
ATOM 978 O O . GLU A 1 120 ? 5.923 -2.459 -6.348 1.00 87.00 120 GLU A O 1
ATOM 983 N N . ARG A 1 121 ? 6.821 -1.883 -8.313 1.00 85.69 121 ARG A N 1
ATOM 984 C CA . ARG A 1 121 ? 6.772 -0.435 -8.039 1.00 85.69 121 ARG A CA 1
ATOM 985 C C . ARG A 1 121 ? 5.346 0.091 -7.988 1.00 85.69 121 ARG A C 1
ATOM 987 O O . ARG A 1 121 ? 5.019 0.818 -7.058 1.00 85.69 121 ARG A O 1
ATOM 994 N N . VAL A 1 122 ? 4.508 -0.308 -8.942 1.00 88.19 122 VAL A N 1
ATOM 995 C CA . VAL A 1 122 ? 3.097 0.095 -9.004 1.00 88.19 122 VAL A CA 1
ATOM 996 C C . VAL A 1 122 ? 2.325 -0.433 -7.799 1.00 88.19 122 VAL A C 1
ATOM 998 O O . VAL A 1 122 ? 1.555 0.312 -7.205 1.00 88.19 122 VAL A O 1
ATOM 1001 N N . SER A 1 123 ? 2.579 -1.671 -7.368 1.00 86.06 123 SER A N 1
ATOM 1002 C CA . SER A 1 123 ? 1.949 -2.246 -6.168 1.00 86.06 123 SER A CA 1
ATOM 1003 C C . SER A 1 123 ? 2.314 -1.526 -4.867 1.00 86.06 123 SER A C 1
ATOM 1005 O O . SER A 1 123 ? 1.608 -1.661 -3.872 1.00 86.06 123 SER A O 1
ATOM 1007 N N . ASN A 1 124 ? 3.407 -0.759 -4.877 1.00 81.50 124 ASN A N 1
ATOM 1008 C CA . ASN A 1 124 ? 3.856 0.053 -3.753 1.00 81.50 124 ASN A CA 1
ATOM 1009 C C . ASN A 1 124 ? 3.377 1.509 -3.837 1.00 81.50 124 ASN A C 1
ATOM 1011 O O . ASN A 1 124 ? 3.760 2.304 -2.982 1.00 81.50 124 ASN A O 1
ATOM 1015 N N . ILE A 1 125 ? 2.570 1.869 -4.839 1.00 84.69 125 ILE A N 1
ATOM 1016 C CA . ILE A 1 125 ? 1.853 3.144 -4.867 1.00 84.69 125 ILE A CA 1
ATOM 1017 C C . ILE A 1 125 ? 0.520 2.934 -4.159 1.00 84.69 125 ILE A C 1
ATOM 1019 O O . ILE A 1 125 ? -0.321 2.147 -4.599 1.00 84.69 125 ILE A O 1
ATOM 1023 N N . TYR A 1 126 ? 0.330 3.647 -3.061 1.00 78.69 126 TYR A N 1
ATOM 1024 C CA . TYR A 1 126 ? -0.853 3.529 -2.227 1.00 78.69 126 TYR A CA 1
ATOM 1025 C C . TYR A 1 126 ? -1.818 4.706 -2.453 1.00 78.69 126 TYR A C 1
ATOM 1027 O O . TYR A 1 126 ? -1.413 5.754 -2.964 1.00 78.69 126 TYR A O 1
ATOM 1035 N N . PRO A 1 127 ? -3.107 4.577 -2.084 1.00 77.69 127 PRO A N 1
ATOM 1036 C CA . PRO A 1 127 ? -4.082 5.658 -2.243 1.00 77.69 127 PRO A CA 1
ATOM 1037 C C . PRO A 1 127 ? -3.649 6.977 -1.590 1.00 77.69 127 PRO A C 1
ATOM 1039 O O . PRO A 1 127 ? -3.931 8.047 -2.133 1.00 77.69 127 PRO A O 1
ATOM 1042 N N . GLU A 1 128 ? -2.929 6.919 -0.469 1.00 75.19 128 GLU A N 1
ATOM 1043 C CA . GLU A 1 128 ? -2.360 8.091 0.197 1.00 75.19 128 GLU A CA 1
ATOM 1044 C C . GLU A 1 128 ? -1.352 8.857 -0.675 1.00 75.19 128 GLU A C 1
ATOM 1046 O O . GLU A 1 128 ? -1.387 10.090 -0.685 1.00 75.19 128 GLU A O 1
ATOM 1051 N N . ASP A 1 129 ? -0.528 8.152 -1.464 1.00 75.94 129 ASP A N 1
ATOM 1052 C CA . ASP A 1 129 ? 0.426 8.764 -2.398 1.00 75.94 129 ASP A CA 1
ATOM 1053 C C . ASP A 1 129 ? -0.329 9.590 -3.459 1.00 75.94 129 ASP A C 1
ATOM 1055 O O . ASP A 1 129 ? 0.110 10.670 -3.856 1.00 75.94 129 ASP A O 1
ATOM 1059 N N . LEU A 1 130 ? -1.501 9.108 -3.894 1.00 80.12 130 LEU A N 1
ATOM 1060 C CA . LEU A 1 130 ? -2.339 9.761 -4.906 1.00 80.12 130 LEU A CA 1
ATOM 1061 C C . LEU A 1 130 ? -3.133 10.941 -4.340 1.00 80.12 130 LEU A C 1
ATOM 1063 O O . LEU A 1 130 ? -3.220 11.989 -4.983 1.00 80.12 130 LEU A O 1
ATOM 1067 N N . MET A 1 131 ? -3.707 10.796 -3.141 1.00 75.00 131 MET A N 1
ATOM 1068 C CA . MET A 1 131 ? -4.458 11.882 -2.501 1.00 75.00 131 MET A CA 1
ATOM 1069 C C . MET A 1 131 ? -3.586 13.116 -2.276 1.00 75.00 131 MET A C 1
ATOM 1071 O O . MET A 1 131 ? -4.072 14.241 -2.402 1.00 75.00 131 MET A O 1
ATOM 1075 N N . GLN A 1 132 ? -2.296 12.920 -1.994 1.00 70.12 132 GLN A N 1
ATOM 1076 C CA . GLN A 1 132 ? -1.360 14.025 -1.839 1.00 70.12 132 GLN A CA 1
ATOM 1077 C C . GLN A 1 132 ? -1.216 14.827 -3.142 1.00 70.12 132 GLN A C 1
ATOM 1079 O O . GLN A 1 132 ? -1.311 16.054 -3.095 1.00 70.12 132 GLN A O 1
ATOM 1084 N N . ILE A 1 133 ? -1.111 14.173 -4.307 1.00 72.75 133 ILE A N 1
ATOM 1085 C CA . ILE A 1 133 ? -1.101 14.859 -5.615 1.00 72.75 133 ILE A CA 1
ATOM 1086 C C . ILE A 1 133 ? -2.361 15.708 -5.778 1.00 72.75 133 ILE A C 1
ATOM 1088 O O . ILE A 1 133 ? -2.265 16.899 -6.061 1.00 72.75 133 ILE A O 1
ATOM 1092 N N . VAL A 1 134 ? -3.537 15.107 -5.565 1.00 69.44 134 VAL A N 1
ATOM 1093 C CA . VAL A 1 134 ? -4.834 15.778 -5.751 1.00 69.44 134 VAL A CA 1
ATOM 1094 C C . VAL A 1 134 ? -4.937 17.005 -4.846 1.00 69.44 134 VAL A C 1
ATOM 1096 O O . VAL A 1 134 ? -5.295 18.083 -5.309 1.00 69.44 134 VAL A O 1
ATOM 1099 N N . SER A 1 135 ? -4.516 16.880 -3.585 1.00 67.69 135 SER A N 1
ATOM 1100 C CA . SER A 1 135 ? -4.507 18.000 -2.638 1.00 67.69 135 SER A CA 1
ATOM 1101 C C . SER A 1 135 ? -3.561 19.141 -3.038 1.00 67.69 135 SER A C 1
ATOM 1103 O O . SER A 1 135 ? -3.817 20.298 -2.709 1.00 67.69 135 SER A O 1
ATOM 1105 N N . HIS A 1 136 ? -2.481 18.838 -3.767 1.00 63.75 136 HIS A N 1
ATOM 1106 C CA . HIS A 1 136 ? -1.552 19.839 -4.289 1.00 63.75 136 HIS A CA 1
ATOM 1107 C C . HIS A 1 136 ? -2.028 20.470 -5.605 1.00 63.75 136 HIS A C 1
ATOM 1109 O O . HIS A 1 136 ? -1.690 21.623 -5.860 1.00 63.75 136 HIS A O 1
ATOM 1115 N N . MET A 1 137 ? -2.826 19.767 -6.415 1.00 63.06 137 MET A N 1
ATOM 1116 C CA . MET A 1 137 ? -3.362 20.293 -7.680 1.00 63.06 137 MET A CA 1
ATOM 1117 C C . MET A 1 137 ? -4.378 21.424 -7.476 1.00 63.06 137 MET A C 1
ATOM 1119 O O . MET A 1 137 ? -4.424 22.348 -8.287 1.00 63.06 137 MET A O 1
ATOM 1123 N N . ASP A 1 138 ? -5.142 21.391 -6.383 1.00 57.78 138 ASP A N 1
ATOM 1124 C CA . ASP A 1 138 ? -6.126 22.435 -6.059 1.00 57.78 138 ASP A CA 1
ATOM 1125 C C . ASP A 1 138 ? -5.483 23.713 -5.476 1.00 57.78 138 ASP A C 1
ATOM 1127 O O . ASP A 1 138 ? -6.095 24.784 -5.468 1.00 57.78 138 ASP A O 1
ATOM 1131 N N . SER A 1 139 ? -4.223 23.642 -5.028 1.00 56.28 139 SER A N 1
ATOM 1132 C CA . SER A 1 139 ? -3.459 24.792 -4.533 1.00 56.28 139 SER A CA 1
ATOM 1133 C C . SER A 1 139 ? -2.770 25.516 -5.692 1.00 56.28 139 SER A C 1
ATOM 1135 O O . SER A 1 139 ? -1.560 25.414 -5.878 1.00 56.28 139 SER A O 1
ATOM 1137 N N . LEU A 1 140 ? -3.538 26.293 -6.459 1.00 55.25 140 LEU A N 1
ATOM 1138 C CA . LEU A 1 140 ? -3.019 27.146 -7.540 1.00 55.25 140 LEU A CA 1
ATOM 1139 C C . LEU A 1 140 ? -2.035 28.237 -7.067 1.00 55.25 140 LEU A C 1
ATOM 1141 O O . LEU A 1 140 ? -1.447 28.926 -7.902 1.00 55.25 140 LEU A O 1
ATOM 1145 N N . ASP A 1 141 ? -1.869 28.422 -5.754 1.00 50.25 141 ASP A N 1
ATOM 1146 C CA . ASP A 1 141 ? -0.941 29.395 -5.197 1.00 50.25 141 ASP A CA 1
ATOM 1147 C C . ASP A 1 141 ? 0.395 28.726 -4.853 1.00 50.25 141 ASP A C 1
ATOM 1149 O O . ASP A 1 141 ? 0.504 27.841 -4.001 1.00 50.25 141 ASP A O 1
ATOM 1153 N N . ASN A 1 142 ? 1.429 29.156 -5.569 1.00 51.75 142 ASN A N 1
ATOM 1154 C CA . ASN A 1 142 ? 2.760 28.559 -5.650 1.00 51.75 142 ASN A CA 1
ATOM 1155 C C . ASN A 1 142 ? 3.616 28.847 -4.398 1.00 51.75 142 ASN A C 1
ATOM 1157 O O . ASN A 1 142 ? 4.839 28.991 -4.466 1.00 51.75 142 ASN A O 1
ATOM 1161 N N . HIS A 1 143 ? 2.976 28.984 -3.236 1.00 48.94 143 HIS A N 1
ATOM 1162 C CA . HIS A 1 143 ? 3.619 29.395 -2.002 1.00 48.94 143 HIS A CA 1
ATOM 1163 C C . HIS A 1 143 ? 3.344 28.398 -0.871 1.00 48.94 143 HIS A C 1
ATOM 1165 O O . HIS A 1 143 ? 2.406 28.515 -0.093 1.00 48.94 143 HIS A O 1
ATOM 1171 N N . LYS A 1 144 ? 4.271 27.442 -0.733 1.00 48.03 144 LYS A N 1
ATOM 1172 C CA . LYS A 1 144 ? 4.519 26.670 0.497 1.00 48.03 144 LYS A CA 1
ATOM 1173 C C . LYS A 1 144 ? 3.322 25.893 1.067 1.00 48.03 144 LYS A C 1
ATOM 1175 O O . LYS A 1 144 ? 3.101 25.904 2.273 1.00 48.03 144 LYS A O 1
ATOM 1180 N N . CYS A 1 145 ? 2.706 25.029 0.274 1.00 41.94 145 CYS A N 1
ATOM 1181 C CA . CYS A 1 145 ? 2.229 23.762 0.827 1.00 41.94 145 CYS A CA 1
ATOM 1182 C C . CYS A 1 145 ? 3.366 22.746 0.724 1.00 41.94 145 CYS A C 1
ATOM 1184 O O . CYS A 1 145 ? 3.335 21.830 -0.088 1.00 41.94 145 CYS A O 1
ATOM 1186 N N . ARG A 1 146 ? 4.401 22.917 1.561 1.00 43.19 146 ARG A N 1
ATOM 1187 C CA . ARG A 1 146 ? 5.375 21.858 1.862 1.00 43.19 146 ARG A CA 1
ATOM 1188 C C . ARG A 1 146 ? 4.662 20.818 2.735 1.00 43.19 146 ARG A C 1
ATOM 1190 O O . ARG A 1 146 ? 5.007 20.644 3.899 1.00 43.19 146 ARG A O 1
ATOM 1197 N N . GLY A 1 147 ? 3.605 20.209 2.190 1.00 44.16 147 GLY A N 1
ATOM 1198 C CA . GLY A 1 147 ? 3.141 18.910 2.651 1.00 44.16 147 GLY A CA 1
ATOM 1199 C C . GLY A 1 147 ? 4.357 18.005 2.589 1.00 44.16 147 GLY A C 1
ATOM 1200 O O . GLY A 1 147 ? 5.138 18.103 1.644 1.00 44.16 147 GLY A O 1
ATOM 1201 N N . ASP A 1 148 ? 4.607 17.287 3.673 1.00 44.91 148 ASP A N 1
ATOM 1202 C CA . ASP A 1 148 ? 5.869 16.607 3.911 1.00 44.91 148 ASP A CA 1
ATOM 1203 C C . ASP A 1 148 ? 6.274 15.806 2.656 1.00 44.91 148 ASP A C 1
ATOM 1205 O O . ASP A 1 148 ? 5.614 14.839 2.276 1.00 44.91 148 ASP A O 1
ATOM 1209 N N . VAL A 1 149 ? 7.329 16.265 1.964 1.00 47.69 149 VAL A N 1
ATOM 1210 C CA . VAL A 1 149 ? 7.870 15.674 0.714 1.00 47.69 149 VAL A CA 1
ATOM 1211 C C . VAL A 1 149 ? 8.310 14.216 0.952 1.00 47.69 149 VAL A C 1
ATOM 1213 O O . VAL A 1 149 ? 8.606 13.457 0.043 1.00 47.69 149 VAL A O 1
ATOM 1216 N N . THR A 1 150 ? 8.330 13.801 2.216 1.00 49.97 150 THR A N 1
ATOM 1217 C CA . THR A 1 150 ? 8.585 12.447 2.690 1.00 49.97 150 THR A CA 1
ATOM 1218 C C . THR A 1 150 ? 7.479 11.446 2.337 1.00 49.97 150 THR A C 1
ATOM 1220 O O . THR A 1 150 ? 7.747 10.247 2.391 1.00 49.97 150 THR A O 1
ATOM 1223 N N . LYS A 1 151 ? 6.264 11.887 1.964 1.00 55.91 151 LYS A N 1
ATOM 1224 C CA . LYS A 1 151 ? 5.101 10.996 1.779 1.00 55.91 151 LYS A CA 1
ATOM 1225 C C . LYS A 1 151 ? 4.763 10.604 0.328 1.00 55.91 151 LYS A C 1
ATOM 1227 O O . LYS A 1 151 ? 4.010 9.659 0.175 1.00 55.91 151 LYS A O 1
ATOM 1232 N N . THR A 1 152 ? 5.374 11.198 -0.709 1.00 58.62 152 THR A N 1
ATOM 1233 C CA . THR A 1 152 ? 5.199 10.814 -2.141 1.00 58.62 152 THR A CA 1
ATOM 1234 C C . THR A 1 152 ? 6.300 9.902 -2.694 1.00 58.62 152 THR A C 1
ATOM 1236 O O . THR A 1 152 ? 6.409 9.686 -3.903 1.00 58.62 152 THR A O 1
ATOM 1239 N N . TYR A 1 153 ? 7.148 9.349 -1.824 1.00 69.44 153 TYR A N 1
ATOM 1240 C CA . TYR A 1 153 ? 8.388 8.670 -2.209 1.00 69.44 153 TYR A CA 1
ATOM 1241 C C . TYR A 1 153 ? 8.205 7.514 -3.205 1.00 69.44 153 TYR A C 1
ATOM 1243 O O . TYR A 1 153 ? 9.046 7.306 -4.085 1.00 69.44 153 TYR A O 1
ATOM 1251 N N . ASN A 1 154 ? 7.124 6.745 -3.073 1.00 78.38 154 ASN A N 1
ATOM 1252 C CA . ASN A 1 154 ? 6.875 5.604 -3.952 1.00 78.38 154 ASN A CA 1
ATOM 1253 C C . ASN A 1 154 ? 6.513 6.057 -5.366 1.00 78.38 154 ASN A C 1
ATOM 1255 O O . ASN A 1 154 ? 7.025 5.506 -6.342 1.00 78.38 154 ASN A O 1
ATOM 1259 N N . LEU A 1 155 ? 5.691 7.099 -5.462 1.00 82.56 155 LEU A N 1
ATOM 1260 C CA . LEU A 1 155 ? 5.275 7.683 -6.724 1.00 82.56 155 LEU A CA 1
ATOM 1261 C C . LEU A 1 155 ? 6.440 8.366 -7.447 1.00 82.56 155 LEU A C 1
ATOM 1263 O O . LEU A 1 155 ? 6.664 8.096 -8.623 1.00 82.56 155 LEU A O 1
ATOM 1267 N N . GLU A 1 156 ? 7.227 9.187 -6.748 1.00 79.88 156 GLU A N 1
ATOM 1268 C CA . GLU A 1 156 ? 8.415 9.835 -7.328 1.00 79.88 156 GLU A CA 1
ATOM 1269 C C . GLU A 1 156 ? 9.438 8.808 -7.816 1.00 79.88 156 GLU A C 1
ATOM 1271 O O . GLU A 1 156 ? 10.086 8.975 -8.850 1.00 79.88 156 GLU A O 1
ATOM 1276 N N . ALA A 1 157 ? 9.583 7.702 -7.089 1.00 79.50 157 ALA A N 1
ATOM 1277 C CA . ALA A 1 157 ? 10.480 6.646 -7.510 1.00 79.50 157 ALA A CA 1
ATOM 1278 C C . ALA A 1 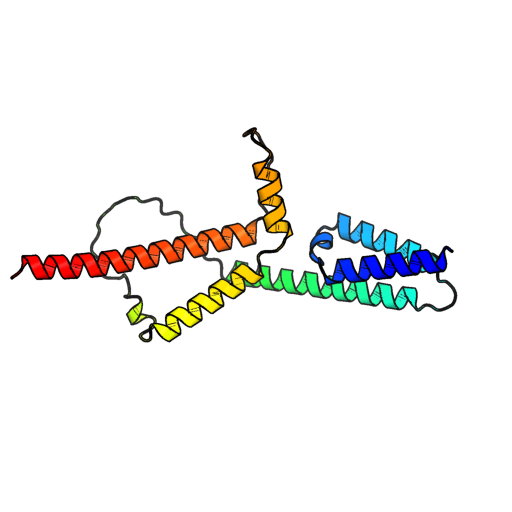157 ? 9.960 5.846 -8.709 1.00 79.50 157 ALA A C 1
ATOM 1280 O O . ALA A 1 157 ? 10.776 5.373 -9.507 1.00 79.50 157 ALA A O 1
ATOM 1281 N N . TYR A 1 158 ? 8.642 5.674 -8.828 1.00 87.62 158 TYR A N 1
ATOM 1282 C CA . TYR A 1 158 ? 8.029 5.108 -10.024 1.00 87.62 158 TYR A CA 1
ATOM 1283 C C . TYR A 1 158 ? 8.238 6.032 -11.228 1.00 87.62 158 TYR A C 1
ATOM 1285 O O . TYR A 1 158 ? 8.740 5.569 -12.250 1.00 87.62 158 TYR A O 1
ATOM 1293 N N . ASP A 1 159 ? 7.963 7.330 -11.077 1.00 84.50 159 ASP A N 1
ATOM 1294 C CA . ASP A 1 159 ? 8.186 8.339 -12.118 1.00 84.50 159 ASP A CA 1
ATOM 1295 C C . ASP A 1 159 ? 9.646 8.345 -12.594 1.00 84.50 159 ASP A C 1
ATOM 1297 O O . ASP A 1 159 ? 9.927 8.195 -13.784 1.00 84.50 159 ASP A O 1
ATOM 1301 N N . ASN A 1 160 ? 10.606 8.390 -11.667 1.00 83.56 160 ASN A N 1
ATOM 1302 C CA . ASN A 1 160 ? 12.022 8.338 -12.021 1.00 83.56 160 ASN A CA 1
ATOM 1303 C C . ASN A 1 160 ? 12.404 7.030 -12.739 1.00 83.56 160 ASN A C 1
ATOM 1305 O O . ASN A 1 160 ? 13.158 7.059 -13.711 1.00 83.56 160 ASN A O 1
ATOM 1309 N N . TRP A 1 161 ? 11.890 5.876 -12.297 1.00 88.69 161 TRP A N 1
ATOM 1310 C CA . TRP A 1 161 ? 12.142 4.598 -12.973 1.00 88.69 161 TRP A CA 1
ATOM 1311 C C . TRP A 1 161 ? 11.577 4.585 -14.399 1.00 88.69 161 TRP A C 1
ATOM 1313 O O . TRP A 1 161 ? 12.289 4.199 -15.331 1.00 88.69 161 TRP A O 1
ATOM 1323 N N . PHE A 1 162 ? 10.343 5.057 -14.571 1.00 89.06 162 PHE A N 1
ATOM 1324 C CA . PHE A 1 162 ? 9.680 5.165 -15.866 1.00 89.06 162 PHE A CA 1
ATOM 1325 C C . PHE A 1 162 ? 10.453 6.091 -16.814 1.00 89.06 162 PHE A C 1
ATOM 1327 O O . PHE A 1 162 ? 10.702 5.740 -17.971 1.00 89.06 162 PHE A O 1
ATOM 1334 N N . ASN A 1 163 ? 10.913 7.238 -16.311 1.00 87.62 163 ASN A N 1
ATOM 1335 C CA . ASN A 1 163 ? 11.706 8.201 -17.072 1.00 87.62 163 ASN A CA 1
ATOM 1336 C C . ASN A 1 163 ? 13.077 7.628 -17.468 1.00 87.62 163 ASN A C 1
ATOM 1338 O O . ASN A 1 163 ? 13.494 7.765 -18.622 1.00 87.62 163 ASN A O 1
ATOM 1342 N N . CYS A 1 164 ? 13.759 6.916 -16.564 1.00 87.12 164 CYS A N 1
ATOM 1343 C CA . CYS A 1 164 ? 15.008 6.220 -16.884 1.00 87.12 164 CYS A CA 1
ATOM 1344 C C . CYS A 1 164 ? 14.815 5.153 -17.971 1.00 87.12 164 CYS A C 1
ATOM 1346 O O . CYS A 1 164 ? 15.617 5.086 -18.906 1.00 87.12 164 CYS A O 1
ATOM 1348 N N . LEU A 1 165 ? 13.765 4.333 -17.870 1.00 88.50 165 LEU A N 1
ATOM 1349 C CA . LEU A 1 165 ? 13.472 3.294 -18.858 1.00 88.50 165 LEU A CA 1
ATOM 1350 C C . LEU A 1 165 ? 13.105 3.900 -20.219 1.00 88.50 165 LEU A C 1
ATOM 1352 O O . LEU A 1 165 ? 13.622 3.465 -21.246 1.00 88.50 165 LEU A O 1
ATOM 1356 N N . SER A 1 166 ? 12.280 4.947 -20.230 1.00 89.56 166 SER A N 1
ATOM 1357 C CA . SER A 1 166 ? 11.903 5.669 -21.451 1.00 89.56 166 SER A CA 1
ATOM 1358 C C . SER A 1 166 ? 13.124 6.262 -22.155 1.00 89.56 166 SER A C 1
ATOM 1360 O O . SER A 1 166 ? 13.278 6.118 -23.370 1.00 89.56 166 SER A O 1
ATOM 1362 N N . MET A 1 167 ? 14.041 6.867 -21.395 1.00 86.31 167 MET A N 1
ATOM 1363 C CA . MET A 1 167 ? 15.300 7.392 -21.925 1.00 86.31 167 MET A CA 1
ATOM 1364 C C . MET A 1 167 ? 16.207 6.281 -22.467 1.00 86.31 167 MET A C 1
ATOM 1366 O O . MET A 1 167 ? 16.812 6.457 -23.527 1.00 86.31 167 MET A O 1
ATOM 1370 N N . LEU A 1 168 ? 16.290 5.135 -21.783 1.00 85.62 168 LEU A N 1
ATOM 1371 C CA . LEU A 1 168 ? 17.038 3.968 -22.257 1.00 85.62 168 LEU A CA 1
ATOM 1372 C C . LEU A 1 168 ? 16.497 3.490 -23.611 1.00 85.62 168 LEU A C 1
ATOM 1374 O O . LEU A 1 168 ? 17.261 3.365 -24.566 1.00 85.62 168 LEU A O 1
ATOM 1378 N N . VAL A 1 169 ? 15.180 3.297 -23.718 1.00 86.12 169 VAL A N 1
ATOM 1379 C CA . VAL A 1 169 ? 14.522 2.859 -24.958 1.00 86.12 169 VAL A CA 1
ATOM 1380 C C . VAL A 1 169 ? 14.740 3.868 -26.087 1.00 86.12 169 VAL A C 1
ATOM 1382 O O . VAL A 1 169 ? 15.138 3.480 -27.185 1.00 86.12 169 VAL A O 1
ATOM 1385 N N . ALA A 1 170 ? 14.551 5.164 -25.823 1.00 84.62 170 ALA A N 1
ATOM 1386 C CA . ALA A 1 170 ? 14.793 6.216 -26.811 1.00 84.62 170 ALA A CA 1
ATOM 1387 C C . ALA A 1 170 ? 16.254 6.229 -27.294 1.00 84.62 170 ALA A C 1
ATOM 1389 O O . ALA A 1 170 ? 16.515 6.360 -28.492 1.00 84.62 170 ALA A O 1
ATOM 1390 N N . THR A 1 171 ? 17.205 6.045 -26.375 1.00 84.25 171 THR A N 1
ATOM 1391 C CA . THR A 1 171 ? 18.637 5.973 -26.696 1.00 84.25 171 THR A CA 1
ATOM 1392 C C . THR A 1 171 ? 18.939 4.782 -27.603 1.00 84.25 171 THR A C 1
ATOM 1394 O O . THR A 1 171 ? 19.637 4.947 -28.606 1.00 84.25 171 THR A O 1
ATOM 1397 N N . GLU A 1 172 ? 18.377 3.607 -27.315 1.00 80.44 172 GLU A N 1
ATOM 1398 C CA . GLU A 1 172 ? 18.603 2.412 -28.133 1.00 80.44 172 GLU A CA 1
ATOM 1399 C C . GLU A 1 172 ? 17.967 2.506 -29.523 1.00 80.44 172 GLU A C 1
ATOM 1401 O O . GLU A 1 172 ? 18.606 2.154 -30.519 1.00 80.44 172 GLU A O 1
ATOM 1406 N N . ILE A 1 173 ? 16.758 3.064 -29.634 1.00 81.44 173 ILE A N 1
ATOM 1407 C CA . ILE A 1 173 ? 16.114 3.316 -30.934 1.00 81.44 173 ILE A CA 1
ATOM 1408 C C . ILE A 1 173 ? 16.979 4.255 -31.785 1.00 81.44 173 ILE A C 1
ATOM 1410 O O . ILE A 1 173 ? 17.255 3.966 -32.955 1.00 81.44 173 ILE A O 1
ATOM 1414 N N . CYS A 1 174 ? 17.452 5.359 -31.200 1.00 79.50 174 CYS A N 1
ATOM 1415 C CA . CYS A 1 174 ? 18.309 6.322 -31.888 1.00 79.50 174 CYS A CA 1
ATOM 1416 C C . CYS A 1 174 ? 19.655 5.709 -32.300 1.00 79.50 174 CYS A C 1
ATOM 1418 O O . CYS A 1 174 ? 20.112 5.954 -33.418 1.00 79.50 174 CYS A O 1
ATOM 1420 N N . ARG A 1 175 ? 20.274 4.873 -31.456 1.00 76.81 175 ARG A N 1
ATOM 1421 C CA . ARG A 1 175 ? 21.531 4.177 -31.778 1.00 76.81 175 ARG A CA 1
ATOM 1422 C C . ARG A 1 175 ? 21.369 3.256 -32.988 1.00 76.81 175 ARG A C 1
ATOM 1424 O O . ARG A 1 175 ? 22.170 3.324 -33.922 1.00 76.81 175 ARG A O 1
ATOM 1431 N N . VAL A 1 176 ? 20.310 2.447 -33.020 1.00 66.69 176 VAL A N 1
ATOM 1432 C CA . VAL A 1 176 ? 20.002 1.567 -34.162 1.00 66.69 176 VAL A CA 1
ATOM 1433 C C . VAL A 1 176 ? 19.711 2.383 -35.430 1.00 66.69 176 VAL A C 1
ATOM 1435 O O . VAL A 1 176 ? 20.162 2.013 -36.515 1.00 66.69 176 VAL A O 1
ATOM 1438 N N . GLY A 1 177 ? 19.006 3.512 -35.310 1.00 60.94 177 GLY A N 1
ATOM 1439 C CA . GLY A 1 177 ? 18.716 4.417 -36.429 1.00 60.94 177 GLY A CA 1
ATOM 1440 C C . GLY A 1 177 ? 19.963 5.073 -37.036 1.00 60.94 177 GLY A C 1
ATOM 1441 O O . GLY A 1 177 ? 20.086 5.134 -38.261 1.00 60.94 177 GLY A O 1
ATOM 1442 N N . ILE A 1 178 ? 20.916 5.505 -36.203 1.00 59.66 178 ILE A N 1
ATOM 1443 C CA . ILE A 1 178 ? 22.190 6.102 -36.643 1.00 59.66 178 ILE A CA 1
ATOM 1444 C C . ILE A 1 178 ? 23.043 5.076 -37.402 1.00 59.66 178 ILE A C 1
ATOM 1446 O O . ILE A 1 178 ? 23.551 5.392 -38.477 1.00 59.66 178 ILE A O 1
ATOM 1450 N N . HIS A 1 179 ? 23.146 3.838 -36.905 1.00 56.75 179 HIS A N 1
ATOM 1451 C CA . HIS A 1 179 ? 23.898 2.781 -37.593 1.00 56.75 179 HIS A CA 1
ATOM 1452 C C . HIS A 1 179 ? 23.298 2.408 -38.956 1.00 56.75 179 HIS A C 1
ATOM 1454 O O . HIS A 1 179 ? 24.044 2.187 -39.908 1.00 56.75 179 HIS A O 1
ATOM 1460 N N . ARG A 1 180 ? 21.963 2.381 -39.098 1.00 51.94 180 ARG A N 1
ATOM 1461 C CA . ARG A 1 180 ? 21.343 2.131 -40.412 1.00 51.94 180 ARG A CA 1
ATOM 1462 C C . ARG A 1 180 ? 21.596 3.268 -41.397 1.00 51.94 180 ARG A C 1
ATOM 1464 O O . ARG A 1 180 ? 21.860 2.992 -42.558 1.00 51.94 180 ARG A O 1
ATOM 1471 N N . LYS A 1 181 ? 21.543 4.524 -40.948 1.00 51.53 181 LYS A N 1
ATOM 1472 C CA . LYS A 1 181 ? 21.742 5.689 -41.822 1.00 51.53 181 LYS A CA 1
ATOM 1473 C C . LYS A 1 181 ? 23.195 5.822 -42.295 1.00 51.53 181 LYS A C 1
ATOM 1475 O O . LYS A 1 181 ? 23.414 6.064 -43.474 1.00 51.53 181 LYS A O 1
ATOM 1480 N N . GLN A 1 182 ? 24.166 5.560 -41.415 1.00 47.25 182 GLN A N 1
ATOM 1481 C CA . GLN A 1 182 ? 25.587 5.497 -41.790 1.00 47.25 182 GLN A CA 1
ATOM 1482 C C . GLN A 1 182 ? 25.879 4.384 -42.808 1.00 47.25 182 GLN A C 1
ATOM 1484 O O . GLN A 1 182 ? 26.678 4.593 -43.713 1.00 47.25 182 GLN A O 1
ATOM 1489 N N . ASN A 1 183 ? 25.209 3.230 -42.711 1.00 43.72 183 ASN A N 1
ATOM 1490 C CA . ASN A 1 183 ? 25.366 2.152 -43.693 1.00 43.72 183 ASN A CA 1
ATOM 1491 C C . ASN A 1 183 ? 24.716 2.468 -45.051 1.00 43.72 183 ASN A C 1
ATOM 1493 O O . ASN A 1 183 ? 25.163 1.936 -46.059 1.00 43.72 183 ASN A O 1
ATOM 1497 N N . SER A 1 184 ? 23.687 3.322 -45.099 1.00 47.62 184 SER A N 1
ATOM 1498 C CA . SER A 1 184 ? 23.044 3.745 -46.352 1.00 47.62 184 SER A CA 1
ATOM 1499 C C . SER A 1 184 ? 23.806 4.844 -47.097 1.00 47.62 184 SER A C 1
ATOM 1501 O O . SER A 1 184 ? 23.680 4.944 -48.309 1.00 47.62 184 SER A O 1
ATOM 1503 N N . GLU A 1 185 ? 24.566 5.683 -46.389 1.00 48.75 185 GLU A N 1
ATOM 1504 C CA . GLU A 1 185 ? 25.400 6.743 -46.987 1.00 48.75 185 GLU A CA 1
ATOM 1505 C C . GLU A 1 185 ? 26.771 6.224 -47.468 1.00 48.75 185 GLU A C 1
ATOM 1507 O O . GLU A 1 185 ? 27.536 6.969 -48.077 1.00 48.75 185 GLU A O 1
ATOM 1512 N N . MET A 1 186 ? 27.082 4.949 -47.206 1.00 42.28 186 MET A N 1
ATOM 1513 C CA . MET A 1 186 ? 28.340 4.282 -47.566 1.00 42.28 186 MET A CA 1
ATOM 1514 C C . MET A 1 186 ? 28.175 3.245 -48.700 1.00 42.28 186 MET A C 1
ATOM 1516 O O . MET A 1 186 ? 29.030 2.371 -48.851 1.00 42.28 186 MET A O 1
ATOM 1520 N N . ILE A 1 187 ? 27.078 3.321 -49.470 1.00 40.75 187 ILE A N 1
ATOM 1521 C CA . ILE A 1 187 ? 26.808 2.526 -50.687 1.00 40.75 187 ILE A CA 1
ATOM 1522 C C . ILE A 1 187 ? 26.760 3.458 -51.895 1.00 40.75 187 ILE A C 1
ATOM 1524 O O . ILE A 1 187 ? 26.064 4.493 -51.802 1.00 40.75 187 ILE A O 1
#

Secondary structure (DSSP, 8-state):
-HHHHHHHHHHHHHHHHHH-GGGG-SHHHHHHHHHHHHHHHTT-TTTSHHHHHHHHHHHHHHHHHHHHHHHHHHHHHH----------------SS---HHHH-S-HHHHHHHHHHHHHHHHHT--HHHHHHHHHHHS--S-S-----TTSSHHHHHHHHHHHHHHHHHHHHHHHHHHHHHHHHTT-

InterPro domains:
  IPR000651 Ras-like guanine nucleotide exchange factor, N-terminal [PS50212] (1-62)
  IPR001895 Ras guanine-nucleotide exchange factors catalytic domain [PF00617] (110-176)
  IPR008937 Ras-like guanine nucleotide exchange factor [PTHR23113] (4-175)
  IPR023578 Ras guanine nucleotide exchange factor domain superfamily [SSF48366] (5-177)
  IPR036964 Ras guanine-nucleotide exchange factor, catalytic domain superfamily [G3DSA:1.10.840.10] (77-187)

pLDDT: mean 75.48, std 17.52, range [29.03, 95.25]

Radius of gyration: 25.65 Å; chains: 1; bounding box: 61×42×82 Å

Foldseek 3Di:
DLLVVLVVVLVVLLCCCVVPLPCCLDPVNVVVLVVSLVVSVVVPPDDCVSVVSSVVSNVVSVVVSVVVVVVVVVVVVVDDPPPPPPDDDDDDDDDPPDDPCNVPVDPVVVVVVVVVVLVVLVVPDDVQLVVVVVVVVVCPDPPDPPPPPVRNVSVVVSVVVVVVVVVVVVVNVVVVVVVVVVVVVVD

Sequence (187 aa):
KLKSFAAKIIQLLKEWTETFPYDFQDEKSMKELKEIAHRITQCDEENGTVKKIISQMTQNLRMALSSRSQYQEIREKFRQPVTDKGTILKTKPQSTQKDILSVCCDPLILAQQLTYIELERVSNIYPEDLMQIVSHMDSLDNHKCRGDVTKTYNLEAYDNWFNCLSMLVATEICRVGIHRKQNSEMI